Protein AF-C0QDM9-F1 (afdb_monomer)

Secondary structure (DSSP, 8-state):
------TTHHHHHHHHHHHHHHHHHHHHHHHH-S-HHHHHHHHHHHHHHHHHHHHHHHHHHHHHHHHHHHTTS-HHHHHHHHHHHHHHHHHHHHHHHHHHHHHHHTT--SHHHHHHHHHHHHHHHHHHHHHHHHHHHHHHHHHHHHHHHHHHT-HHHHHHHHHHTSHHHHHHHHHHHHHHHHHHHHHHHHHHTHHHHHTT-HHHHHHHHHHHHHHHHHHHHHHHHHHHHHHHHHHHHHH-GGGTTTSPP----GGGGTT-

Structure (mmCIF, N/CA/C/O backbone):
data_AF-C0QDM9-F1
#
_entry.id   AF-C0QDM9-F1
#
loop_
_atom_site.group_PDB
_atom_site.id
_atom_site.type_symbol
_atom_site.label_atom_id
_atom_site.label_alt_id
_atom_site.label_comp_id
_atom_site.label_asym_id
_atom_site.label_entity_id
_atom_site.label_seq_id
_atom_site.pdbx_PDB_ins_code
_atom_site.Cartn_x
_atom_site.Cartn_y
_atom_site.Cartn_z
_atom_site.occupancy
_atom_site.B_iso_or_equiv
_atom_site.auth_seq_id
_atom_site.auth_comp_id
_atom_site.auth_asym_id
_atom_site.auth_atom_id
_atom_site.pdbx_PDB_model_num
ATOM 1 N N . MET A 1 1 ? 13.956 15.620 -37.308 1.00 30.12 1 MET A N 1
ATOM 2 C CA . MET A 1 1 ? 14.955 15.612 -36.217 1.00 30.12 1 MET A CA 1
ATOM 3 C C . MET A 1 1 ? 15.137 17.037 -35.717 1.00 30.12 1 MET A C 1
ATOM 5 O O . MET A 1 1 ? 15.723 17.824 -36.451 1.00 30.12 1 MET A O 1
ATOM 9 N N . PRO A 1 2 ? 14.626 17.424 -34.540 1.00 31.77 2 PRO A N 1
ATOM 10 C CA . PRO A 1 2 ? 15.079 18.651 -33.913 1.00 31.77 2 PRO A CA 1
ATOM 11 C C . PRO A 1 2 ? 16.369 18.346 -33.145 1.00 31.77 2 PRO A C 1
ATOM 13 O O . PRO A 1 2 ? 16.384 17.543 -32.214 1.00 31.77 2 PRO A O 1
ATOM 16 N N . VAL A 1 3 ? 17.463 18.978 -33.564 1.00 38.75 3 VAL A N 1
ATOM 17 C CA . VAL A 1 3 ? 18.678 19.098 -32.759 1.00 38.75 3 VAL A CA 1
ATOM 18 C C . VAL A 1 3 ? 18.320 20.014 -31.594 1.00 38.75 3 VAL A C 1
ATOM 20 O O . VAL A 1 3 ? 18.275 21.234 -31.744 1.00 38.75 3 VAL A O 1
ATOM 23 N N . ILE A 1 4 ? 18.013 19.437 -30.433 1.00 37.34 4 ILE A N 1
ATOM 24 C CA . ILE A 1 4 ? 17.967 20.207 -29.192 1.00 37.34 4 ILE A CA 1
ATOM 25 C C . ILE A 1 4 ? 19.426 20.499 -28.840 1.00 37.34 4 ILE A C 1
ATOM 27 O O . ILE A 1 4 ? 20.098 19.701 -28.191 1.00 37.34 4 ILE A O 1
ATOM 31 N N . GLN A 1 5 ? 19.937 21.634 -29.322 1.00 41.56 5 GLN A N 1
ATOM 32 C CA . GLN A 1 5 ? 21.149 22.244 -28.787 1.00 41.56 5 GLN A CA 1
ATOM 33 C C . GLN A 1 5 ? 20.893 22.550 -27.310 1.00 41.56 5 GLN A C 1
ATOM 35 O O . GLN A 1 5 ? 20.269 23.549 -26.946 1.00 41.56 5 GLN A O 1
ATOM 40 N N . ASN A 1 6 ? 21.348 21.642 -26.455 1.00 45.81 6 ASN A N 1
ATOM 41 C CA . ASN A 1 6 ? 21.223 21.742 -25.016 1.00 45.81 6 ASN A CA 1
ATOM 42 C C . ASN A 1 6 ? 22.206 22.823 -24.532 1.00 45.81 6 ASN A C 1
ATOM 44 O O . ASN A 1 6 ? 23.373 22.551 -24.260 1.00 45.81 6 ASN A O 1
ATOM 48 N N . LYS A 1 7 ? 21.749 24.081 -24.437 1.00 47.00 7 LYS A N 1
ATOM 49 C CA . LYS A 1 7 ? 22.552 25.229 -23.955 1.00 47.00 7 LYS A CA 1
ATOM 50 C C . LYS A 1 7 ? 23.190 25.003 -22.568 1.00 47.00 7 LYS A C 1
ATOM 52 O O . LYS A 1 7 ? 24.124 25.716 -22.216 1.00 47.00 7 LYS A O 1
ATOM 57 N N . GLY A 1 8 ? 22.735 24.003 -21.807 1.00 48.53 8 GLY A N 1
ATOM 58 C CA . GLY A 1 8 ? 23.334 23.584 -20.534 1.00 48.53 8 GLY A CA 1
ATOM 59 C C . GLY A 1 8 ? 24.654 22.802 -20.643 1.00 48.53 8 GLY A C 1
ATOM 60 O O . GLY A 1 8 ? 25.389 22.756 -19.665 1.00 48.53 8 GLY A O 1
ATOM 61 N N . GLN A 1 9 ? 24.999 22.231 -21.806 1.00 54.28 9 GLN A N 1
ATOM 62 C CA . GLN A 1 9 ? 26.229 21.433 -21.977 1.00 54.28 9 GLN A CA 1
ATOM 63 C C . GLN A 1 9 ? 27.496 22.295 -22.107 1.00 54.28 9 GLN A C 1
ATOM 65 O O . GLN A 1 9 ? 28.579 21.871 -21.716 1.00 54.28 9 GLN A O 1
ATOM 70 N N . LEU A 1 10 ? 27.375 23.530 -22.602 1.00 52.31 10 LEU A N 1
ATOM 71 C CA . LEU A 1 10 ? 28.530 24.394 -22.875 1.00 52.31 10 LEU A CA 1
ATOM 72 C C . LEU A 1 10 ? 29.269 24.819 -21.596 1.00 52.31 10 LEU A C 1
ATOM 74 O O . LEU A 1 10 ? 30.495 24.838 -21.576 1.00 52.31 10 LEU A O 1
ATOM 78 N N . TRP A 1 11 ? 28.540 25.103 -20.513 1.00 54.09 11 TRP A N 1
ATOM 79 C CA . TRP A 1 11 ? 29.139 25.482 -19.229 1.00 54.09 11 TRP A CA 1
ATOM 80 C C . TRP A 1 11 ? 29.863 24.317 -18.552 1.00 54.09 11 TRP A C 1
ATOM 82 O O . TRP A 1 11 ? 30.944 24.512 -18.002 1.00 54.09 11 TRP A O 1
ATOM 92 N N . ALA A 1 12 ? 29.308 23.108 -18.630 1.00 54.88 12 ALA A N 1
ATOM 93 C CA . ALA A 1 12 ? 29.913 21.920 -18.038 1.00 54.88 12 ALA A CA 1
ATOM 94 C C . ALA A 1 12 ? 31.205 21.520 -18.778 1.00 54.88 12 ALA A C 1
ATOM 96 O O . ALA A 1 12 ? 32.243 21.316 -18.151 1.00 54.88 12 ALA A O 1
ATOM 97 N N . VAL A 1 13 ? 31.193 21.586 -20.115 1.00 56.47 13 VAL A N 1
ATOM 98 C CA . VAL A 1 13 ? 32.379 21.388 -20.967 1.00 56.47 13 VAL A CA 1
ATOM 99 C C . VAL A 1 13 ? 33.475 22.416 -20.673 1.00 56.47 13 VAL A C 1
ATOM 101 O O . VAL A 1 13 ? 34.643 22.046 -20.573 1.00 56.47 13 VAL A O 1
ATOM 104 N N . ILE A 1 14 ? 33.122 23.691 -20.474 1.00 59.28 14 ILE A N 1
ATOM 105 C CA . ILE A 1 14 ? 34.077 24.732 -20.062 1.00 59.28 14 ILE A CA 1
ATOM 106 C C . ILE A 1 14 ? 34.693 24.373 -18.700 1.00 59.28 14 ILE A C 1
ATOM 108 O O . ILE A 1 14 ? 35.912 24.385 -18.558 1.00 59.28 14 ILE A O 1
ATOM 112 N N . VAL A 1 15 ? 33.900 23.981 -17.702 1.00 60.22 15 VAL A N 1
ATOM 113 C CA . VAL A 1 15 ? 34.428 23.646 -16.368 1.00 60.22 15 VAL A CA 1
ATOM 114 C C . VAL A 1 15 ? 35.331 22.405 -16.393 1.00 60.22 15 VAL A C 1
ATOM 116 O O . VAL A 1 15 ? 36.391 22.420 -15.769 1.00 60.22 15 VAL A O 1
ATOM 119 N N . VAL A 1 16 ? 34.981 21.370 -17.160 1.00 57.97 16 VAL A N 1
ATOM 120 C CA . VAL A 1 16 ? 35.799 20.154 -17.324 1.00 57.97 16 VAL A CA 1
ATOM 121 C C . VAL A 1 16 ? 37.096 20.439 -18.093 1.00 57.97 16 VAL A C 1
ATOM 123 O O . VAL A 1 16 ? 38.147 19.929 -17.713 1.00 57.97 16 VAL A O 1
ATOM 126 N N . LEU A 1 17 ? 37.067 21.298 -19.119 1.00 56.66 17 LEU A N 1
ATOM 127 C CA . LEU A 1 17 ? 38.262 21.700 -19.878 1.00 56.66 17 LEU A CA 1
ATOM 128 C C . LEU A 1 17 ? 39.199 22.629 -19.093 1.00 56.66 17 LEU A C 1
ATOM 130 O O . LEU A 1 17 ? 40.409 22.587 -19.306 1.00 56.66 17 LEU A O 1
ATOM 134 N N . PHE A 1 18 ? 38.673 23.452 -18.180 1.00 56.19 18 PHE A N 1
ATOM 135 C CA . PHE A 1 18 ? 39.474 24.345 -17.332 1.00 56.19 18 PHE A CA 1
ATOM 136 C C . PHE A 1 18 ? 39.887 23.716 -15.986 1.00 56.19 18 PHE A C 1
ATOM 138 O O . PHE A 1 18 ? 40.758 24.262 -15.301 1.00 56.19 18 PHE A O 1
ATOM 145 N N . ALA A 1 19 ? 39.342 22.560 -15.596 1.00 59.69 19 ALA A N 1
ATOM 146 C CA . ALA A 1 19 ? 39.748 21.824 -14.392 1.00 59.69 19 ALA A CA 1
ATOM 147 C C . ALA A 1 19 ? 41.248 21.430 -14.359 1.00 59.69 19 ALA A C 1
ATOM 149 O O . ALA A 1 19 ? 41.874 21.619 -13.314 1.00 59.69 19 ALA A O 1
ATOM 150 N N . PRO A 1 20 ? 41.890 20.992 -15.466 1.00 55.78 20 PRO A N 1
ATOM 151 C CA . PRO A 1 20 ? 43.329 20.710 -15.506 1.00 55.78 20 PRO A CA 1
ATOM 152 C C . PRO A 1 20 ? 44.207 21.961 -15.367 1.00 55.78 20 PRO A C 1
ATOM 154 O O . PRO A 1 20 ? 45.387 21.841 -15.063 1.00 55.78 20 PRO A O 1
ATOM 157 N N . VAL A 1 21 ? 43.647 23.157 -15.587 1.00 56.97 21 VAL A N 1
ATOM 158 C CA . VAL A 1 21 ? 44.354 24.447 -15.481 1.00 56.97 21 VAL A CA 1
ATOM 159 C C . VAL A 1 21 ? 44.149 25.075 -14.099 1.00 56.97 21 VAL A C 1
ATOM 161 O O . VAL A 1 21 ? 45.064 25.676 -13.538 1.00 56.97 21 VAL A O 1
ATOM 164 N N . THR A 1 22 ? 42.968 24.896 -13.504 1.00 62.75 22 THR A N 1
ATOM 165 C CA . THR A 1 22 ? 42.636 25.439 -12.179 1.00 62.75 22 THR A CA 1
ATOM 166 C C . THR A 1 22 ? 43.098 24.535 -11.033 1.00 62.75 22 THR A C 1
ATOM 168 O O . THR A 1 22 ? 43.538 25.055 -10.009 1.00 62.75 22 THR A O 1
ATOM 171 N N . ALA A 1 23 ? 43.100 23.206 -11.194 1.00 64.19 23 ALA A N 1
ATOM 172 C CA . ALA A 1 23 ? 43.574 22.281 -10.160 1.00 64.19 23 ALA A CA 1
ATOM 173 C C . ALA A 1 23 ? 45.052 22.515 -9.771 1.00 64.19 23 ALA A C 1
ATOM 175 O O . ALA A 1 23 ? 45.315 22.687 -8.577 1.00 64.19 23 ALA A O 1
ATOM 176 N N . PRO A 1 24 ? 46.018 22.643 -10.710 1.00 65.19 24 PRO A N 1
ATOM 177 C CA . PRO A 1 24 ? 47.400 22.977 -10.364 1.00 65.19 24 PRO A CA 1
ATOM 178 C C . PRO A 1 24 ? 47.510 24.317 -9.634 1.00 65.19 24 PRO A C 1
ATOM 180 O O . PRO A 1 24 ? 48.279 24.432 -8.688 1.00 65.19 24 PRO A O 1
ATOM 183 N N . TYR A 1 25 ? 46.708 25.317 -10.012 1.00 69.06 25 TYR A N 1
ATOM 184 C CA . TYR A 1 25 ? 46.689 26.623 -9.351 1.00 69.06 25 TYR A CA 1
ATOM 185 C C . TYR A 1 25 ? 46.243 26.534 -7.883 1.00 69.06 25 TYR A C 1
ATOM 187 O O . TYR A 1 25 ? 46.897 27.118 -7.017 1.00 69.06 25 TYR A O 1
ATOM 195 N N . PHE A 1 26 ? 45.188 25.770 -7.572 1.00 65.56 26 PHE A N 1
ATOM 196 C CA . PHE A 1 26 ? 44.746 25.560 -6.187 1.00 65.56 26 PHE A CA 1
ATOM 197 C C . PHE A 1 26 ? 45.800 24.822 -5.353 1.00 65.56 26 PHE A C 1
ATOM 199 O O . PHE A 1 26 ? 46.063 25.234 -4.225 1.00 65.56 26 PHE A O 1
ATOM 206 N N . PHE A 1 27 ? 46.458 23.796 -5.905 1.00 66.19 27 PHE A N 1
ATOM 207 C CA . PHE A 1 27 ? 47.509 23.055 -5.197 1.00 66.19 27 PHE A CA 1
ATOM 208 C C . PHE A 1 27 ? 48.804 23.863 -5.021 1.00 66.19 27 PHE A C 1
ATOM 210 O O . PHE A 1 27 ? 49.384 23.855 -3.936 1.00 66.19 27 PHE A O 1
ATOM 217 N N . ILE A 1 28 ? 49.239 24.611 -6.039 1.00 69.50 28 ILE A N 1
ATOM 218 C CA . ILE A 1 28 ? 50.426 25.479 -5.966 1.00 69.50 28 ILE A CA 1
ATOM 219 C C . ILE A 1 28 ? 50.193 26.615 -4.964 1.00 69.50 28 ILE A C 1
ATOM 221 O O . ILE A 1 28 ? 51.037 26.856 -4.101 1.00 69.50 28 ILE A O 1
ATOM 225 N N . ARG A 1 29 ? 49.027 27.271 -5.015 1.00 69.56 29 ARG A N 1
ATOM 226 C CA . ARG A 1 29 ? 48.683 28.372 -4.105 1.00 69.56 29 ARG A CA 1
ATOM 227 C C . ARG A 1 29 ? 48.446 27.892 -2.673 1.00 69.56 29 ARG A C 1
ATOM 229 O O . ARG A 1 29 ? 48.901 28.536 -1.733 1.00 69.56 29 ARG A O 1
ATOM 236 N N . ALA A 1 30 ? 47.823 26.728 -2.486 1.00 64.94 30 ALA A N 1
ATOM 237 C CA . ALA A 1 30 ? 47.726 26.101 -1.169 1.00 64.94 30 ALA A CA 1
ATOM 238 C C . ALA A 1 30 ? 49.111 25.725 -0.615 1.00 64.94 30 ALA A C 1
ATOM 240 O O . ALA A 1 30 ? 49.350 25.868 0.581 1.00 64.94 30 ALA A O 1
ATOM 241 N N . ASN A 1 31 ? 50.057 25.296 -1.453 1.00 65.62 31 ASN A N 1
ATOM 242 C CA . ASN A 1 31 ? 51.410 24.976 -1.001 1.00 65.62 31 ASN A CA 1
ATOM 243 C C . ASN A 1 31 ? 52.259 26.218 -0.685 1.00 65.62 31 ASN A C 1
ATOM 245 O O . ASN A 1 31 ? 53.068 26.142 0.240 1.00 65.62 31 ASN A O 1
ATOM 249 N N . SER A 1 32 ? 52.035 27.356 -1.357 1.00 66.38 32 SER A N 1
ATOM 250 C CA . SER A 1 32 ? 52.758 28.613 -1.097 1.00 66.38 32 SER A CA 1
ATOM 251 C C . SER A 1 32 ? 52.259 29.400 0.120 1.00 66.38 32 SER A C 1
ATOM 253 O O . SER A 1 32 ? 52.943 30.301 0.597 1.00 66.38 32 SER A O 1
ATOM 255 N N . GLU A 1 33 ? 51.056 29.117 0.619 1.00 71.12 33 GLU A N 1
ATOM 256 C CA . GLU A 1 33 ? 50.477 29.834 1.758 1.00 71.12 33 GLU A CA 1
ATOM 257 C C . GLU A 1 33 ? 51.126 29.371 3.084 1.00 71.12 33 GLU A C 1
ATOM 259 O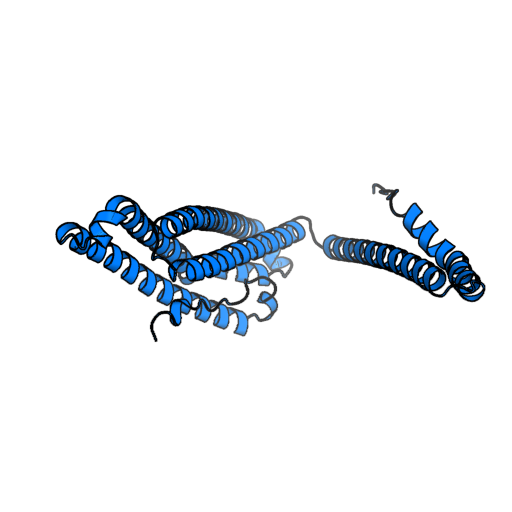 O . GLU A 1 33 ? 51.296 28.179 3.312 1.00 71.12 33 GLU A O 1
ATOM 264 N N . SER A 1 34 ? 51.478 30.262 4.014 1.00 64.50 34 SER A N 1
ATOM 265 C CA . SER A 1 34 ? 52.071 29.857 5.310 1.00 64.50 34 SER A CA 1
ATOM 266 C C . SER A 1 34 ? 51.026 29.465 6.366 1.00 64.50 34 SER A C 1
ATOM 268 O O . SER A 1 34 ? 51.316 28.733 7.309 1.00 64.50 34 SER A O 1
ATOM 270 N N . SER A 1 35 ? 49.783 29.929 6.203 1.00 73.81 35 SER A N 1
ATOM 271 C CA . SER A 1 35 ? 48.693 29.712 7.157 1.00 73.81 35 SER A CA 1
ATOM 272 C C . SER A 1 35 ? 47.900 28.443 6.843 1.00 73.81 35 SER A C 1
ATOM 274 O O . SER A 1 35 ? 47.183 28.382 5.841 1.00 73.81 35 SER A O 1
ATOM 276 N N . LEU A 1 36 ? 47.948 27.461 7.750 1.00 72.44 36 LEU A N 1
ATOM 277 C CA . LEU A 1 36 ? 47.218 26.188 7.647 1.00 72.44 36 LEU A CA 1
ATOM 278 C C . LEU A 1 36 ? 45.710 26.383 7.385 1.00 72.44 36 LEU A C 1
ATOM 280 O O . LEU A 1 36 ? 45.126 25.673 6.572 1.00 72.44 36 LEU A O 1
ATOM 284 N N . LYS A 1 37 ? 45.086 27.392 8.013 1.00 73.44 37 LYS A N 1
ATOM 285 C CA . LYS A 1 37 ? 43.651 27.689 7.850 1.00 73.44 37 LYS A CA 1
ATOM 286 C C . LYS A 1 37 ? 43.294 28.045 6.406 1.00 73.44 37 LYS A C 1
ATOM 288 O O . LYS A 1 37 ? 42.299 27.559 5.883 1.00 73.44 37 LYS A O 1
ATOM 293 N N . LYS A 1 38 ? 44.118 28.859 5.744 1.00 76.00 38 LYS A N 1
ATOM 294 C CA . LYS A 1 38 ? 43.891 29.264 4.351 1.00 76.00 38 LYS A CA 1
ATOM 295 C C . LYS A 1 38 ? 44.123 28.114 3.367 1.00 76.00 38 LYS A C 1
ATOM 297 O O . LYS A 1 38 ? 43.376 28.005 2.399 1.00 76.00 38 LYS A O 1
ATOM 302 N N . LYS A 1 39 ? 45.089 27.228 3.649 1.00 75.88 39 LYS A N 1
ATOM 303 C CA . LYS A 1 39 ? 45.287 25.987 2.876 1.00 75.88 39 LYS A CA 1
ATOM 304 C C . LYS A 1 39 ? 44.045 25.111 2.911 1.00 75.88 39 LYS A C 1
ATOM 306 O O . LYS A 1 39 ? 43.570 24.687 1.864 1.00 75.88 39 LYS A O 1
ATOM 311 N N . ILE A 1 40 ? 43.511 24.888 4.113 1.00 77.31 40 ILE A N 1
ATOM 312 C CA . ILE A 1 40 ? 42.300 24.090 4.314 1.00 77.31 40 ILE A CA 1
ATOM 313 C C . ILE A 1 40 ? 41.141 24.710 3.532 1.00 77.31 40 ILE A C 1
ATOM 315 O O . ILE A 1 40 ? 40.518 24.010 2.749 1.00 77.31 40 ILE A O 1
ATOM 319 N N . VAL A 1 41 ? 40.917 26.025 3.646 1.00 78.56 41 VAL A N 1
ATOM 320 C CA . VAL A 1 41 ? 39.847 26.716 2.904 1.00 78.56 41 VAL A CA 1
ATOM 321 C C . VAL A 1 41 ? 39.985 26.534 1.388 1.00 78.56 41 VAL A C 1
ATOM 323 O O . VAL A 1 41 ? 39.009 26.178 0.734 1.00 78.56 41 VAL A O 1
ATOM 326 N N . LEU A 1 42 ? 41.181 26.725 0.821 1.00 77.44 42 LEU A N 1
ATOM 327 C CA . LEU A 1 42 ? 41.413 26.566 -0.622 1.00 77.44 42 LEU A CA 1
ATOM 328 C C . LEU A 1 42 ? 41.154 25.132 -1.103 1.00 77.44 42 LEU A C 1
ATOM 330 O O . LEU A 1 42 ? 40.516 24.936 -2.136 1.00 77.44 42 LEU A O 1
ATOM 334 N N . VAL A 1 43 ? 41.606 24.137 -0.339 1.00 77.88 43 VAL A N 1
ATOM 335 C CA . VAL A 1 43 ? 41.399 22.717 -0.652 1.00 77.88 43 VAL A CA 1
ATOM 336 C C . VAL A 1 43 ? 39.923 22.332 -0.517 1.00 77.88 43 VAL A C 1
ATOM 338 O O . VAL A 1 43 ? 39.391 21.639 -1.381 1.00 77.88 43 VAL A O 1
ATOM 341 N N . THR A 1 44 ? 39.224 22.816 0.513 1.00 77.81 44 THR A N 1
ATOM 342 C CA . THR A 1 44 ? 37.787 22.569 0.700 1.00 77.81 44 THR A CA 1
ATOM 343 C C . THR A 1 44 ? 36.957 23.168 -0.432 1.00 77.81 44 THR A C 1
ATOM 345 O O . THR A 1 44 ? 36.068 22.494 -0.943 1.00 77.81 44 THR A O 1
ATOM 348 N N . VAL A 1 45 ? 37.260 24.397 -0.867 1.00 80.69 45 VAL A N 1
ATOM 349 C CA . VAL A 1 45 ? 36.577 25.031 -2.008 1.00 80.69 45 VAL A CA 1
ATOM 350 C C . VAL A 1 45 ? 36.795 24.225 -3.287 1.00 80.69 45 VAL A C 1
ATOM 352 O O . VAL A 1 45 ? 35.838 23.971 -4.015 1.00 80.69 45 VAL A O 1
ATOM 355 N N . PHE A 1 46 ? 38.024 23.760 -3.533 1.00 80.69 46 PHE A N 1
ATOM 356 C CA . PHE A 1 46 ? 38.323 22.913 -4.684 1.00 80.69 46 PHE A CA 1
ATOM 357 C C . PHE A 1 46 ? 37.503 21.616 -4.673 1.00 80.69 46 PHE A C 1
ATOM 359 O O . PHE A 1 46 ? 36.835 21.311 -5.660 1.00 80.69 46 PHE A O 1
ATOM 366 N N . TYR A 1 47 ? 37.496 20.882 -3.554 1.00 79.81 47 TYR A N 1
ATOM 367 C CA . TYR A 1 47 ? 36.715 19.649 -3.448 1.00 79.81 47 TYR A CA 1
ATOM 368 C C . TYR A 1 47 ? 35.216 19.902 -3.593 1.00 79.81 47 TYR A C 1
ATOM 370 O O . TYR A 1 47 ? 34.552 19.148 -4.294 1.00 79.81 47 TYR A O 1
ATOM 378 N N . LEU A 1 48 ? 34.681 20.971 -2.997 1.00 81.31 48 LEU A N 1
ATOM 379 C CA . LEU A 1 48 ? 33.270 21.335 -3.138 1.00 81.31 48 LEU A CA 1
ATOM 380 C C . LEU A 1 48 ? 32.897 21.543 -4.615 1.00 81.31 48 LEU A C 1
ATOM 382 O O . LEU A 1 48 ? 31.930 20.958 -5.098 1.00 81.31 48 LEU A O 1
ATOM 386 N N . CYS A 1 49 ? 33.689 22.330 -5.347 1.00 78.88 49 CYS A N 1
ATOM 387 C CA . CYS A 1 49 ? 33.481 22.557 -6.775 1.00 78.88 49 CYS A CA 1
ATOM 388 C C . CYS A 1 49 ? 33.611 21.261 -7.584 1.00 78.88 49 CYS A C 1
ATOM 390 O O . CYS A 1 49 ? 32.773 20.993 -8.442 1.00 78.88 49 CYS A O 1
ATOM 392 N N . PHE A 1 50 ? 34.618 20.439 -7.286 1.00 78.69 50 PHE A N 1
ATOM 393 C CA . PHE A 1 50 ? 34.820 19.148 -7.939 1.00 78.69 50 PHE A CA 1
ATOM 394 C C . PHE A 1 50 ? 33.618 18.216 -7.739 1.00 78.69 50 PHE A C 1
ATOM 396 O O . PHE A 1 50 ? 33.098 17.669 -8.708 1.00 78.69 50 PHE A O 1
ATOM 403 N N . PHE A 1 51 ? 33.111 18.096 -6.508 1.00 78.12 51 PHE A N 1
ATOM 404 C CA . PHE A 1 51 ? 31.933 17.283 -6.215 1.00 78.12 51 PHE A CA 1
ATOM 405 C C . PHE A 1 51 ? 30.685 17.788 -6.941 1.00 78.12 51 PHE A C 1
ATOM 407 O O . PHE A 1 51 ? 29.952 16.975 -7.500 1.00 78.12 51 PHE A O 1
ATOM 414 N N . ILE A 1 52 ? 30.450 19.103 -6.994 1.00 77.44 52 ILE A N 1
ATOM 415 C CA . ILE A 1 52 ? 29.304 19.679 -7.720 1.00 77.44 52 ILE A CA 1
ATOM 416 C C . ILE A 1 52 ? 29.376 19.340 -9.216 1.00 77.44 52 ILE A C 1
ATOM 418 O O . ILE A 1 52 ? 28.378 18.938 -9.810 1.00 77.44 52 ILE A O 1
ATOM 422 N N . VAL A 1 53 ? 30.556 19.451 -9.828 1.00 77.38 53 VAL A N 1
ATOM 423 C CA . VAL A 1 53 ? 30.739 19.153 -11.257 1.00 77.38 53 VAL A CA 1
ATOM 424 C C . VAL A 1 53 ? 30.579 17.661 -11.530 1.00 77.38 53 VAL A C 1
ATOM 426 O O . VAL A 1 53 ? 29.809 17.284 -12.408 1.00 77.38 53 VAL A O 1
ATOM 429 N N . CYS A 1 54 ? 31.242 16.800 -10.753 1.00 76.62 54 CYS A N 1
ATOM 430 C CA . CYS A 1 54 ? 31.140 15.352 -10.923 1.00 76.62 54 CYS A CA 1
ATOM 431 C C . CYS A 1 54 ? 29.711 14.842 -10.712 1.00 76.62 54 CYS A C 1
ATOM 433 O O . CYS A 1 54 ? 29.255 13.990 -11.471 1.00 76.62 54 CYS A O 1
ATOM 435 N N . THR A 1 55 ? 28.990 15.362 -9.716 1.00 73.50 55 THR A N 1
ATOM 436 C CA . THR A 1 55 ? 27.585 14.986 -9.486 1.00 73.50 55 THR A CA 1
ATOM 437 C C . THR A 1 55 ? 26.673 15.482 -10.606 1.00 73.50 55 THR A C 1
ATOM 439 O O . THR A 1 55 ? 25.809 14.727 -11.051 1.00 73.50 55 THR A O 1
ATOM 442 N N . GLY A 1 56 ? 26.893 16.696 -11.119 1.00 74.62 56 GLY A N 1
ATOM 443 C CA . GLY A 1 56 ? 26.162 17.234 -12.268 1.00 74.62 56 GLY A CA 1
ATOM 444 C C . GLY A 1 56 ? 26.378 16.427 -13.553 1.00 74.62 56 GLY A C 1
ATOM 445 O O . GLY A 1 56 ? 25.408 16.042 -14.203 1.00 74.62 56 GLY A O 1
ATOM 446 N N . GLU A 1 57 ? 27.628 16.112 -13.892 1.00 74.06 57 GLU A N 1
ATOM 447 C CA . GLU A 1 57 ? 27.982 15.284 -15.056 1.00 74.06 57 GLU A CA 1
ATOM 448 C C . GLU A 1 57 ? 27.435 13.862 -14.927 1.00 74.06 57 GLU A C 1
ATOM 450 O O . GLU A 1 57 ? 26.818 13.342 -15.854 1.00 74.06 57 GLU A O 1
ATOM 455 N N . PHE A 1 58 ? 27.575 13.244 -13.751 1.00 72.62 58 PHE A N 1
ATOM 456 C CA . PHE A 1 58 ? 27.007 11.923 -13.496 1.00 72.62 58 PHE A CA 1
ATOM 457 C C . PHE A 1 58 ? 25.479 11.921 -13.646 1.00 72.62 58 PHE A C 1
ATOM 459 O O . PHE A 1 58 ? 24.917 10.999 -14.239 1.00 72.62 58 PHE A O 1
ATOM 466 N N . TYR A 1 59 ? 24.799 12.964 -13.164 1.00 76.25 59 TYR A N 1
ATOM 467 C CA . TYR A 1 59 ? 23.356 13.129 -13.329 1.00 76.25 59 TYR A CA 1
ATOM 468 C C . TYR A 1 59 ? 22.955 13.270 -14.805 1.00 76.25 59 TYR A C 1
ATOM 470 O O . TYR A 1 59 ? 22.035 12.585 -15.261 1.00 76.25 59 TYR A O 1
ATOM 478 N N . LEU A 1 60 ? 23.655 14.114 -15.570 1.00 73.56 60 LEU A N 1
ATOM 479 C CA . LEU A 1 60 ? 23.402 14.300 -17.002 1.00 73.56 60 LEU A CA 1
ATOM 480 C C . LEU A 1 60 ? 23.652 13.013 -17.793 1.00 73.56 60 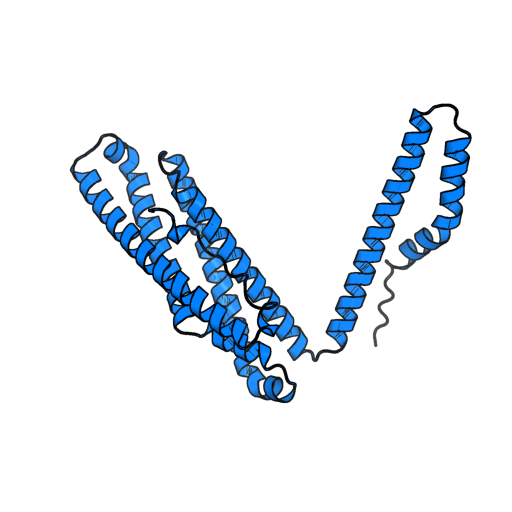LEU A C 1
ATOM 482 O O . LEU A 1 60 ? 22.788 12.600 -18.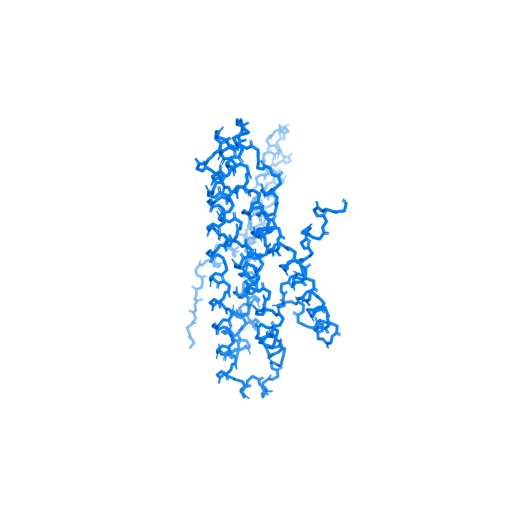566 1.00 73.56 60 LEU A O 1
ATOM 486 N N . PHE A 1 61 ? 24.776 12.342 -17.542 1.00 72.31 61 PHE A N 1
ATOM 487 C CA . PHE A 1 61 ? 25.119 11.062 -18.154 1.00 72.31 61 PHE A CA 1
ATOM 488 C C . PHE A 1 61 ? 24.083 9.978 -17.834 1.00 72.31 61 PHE A C 1
ATOM 490 O O . PHE A 1 61 ? 23.649 9.244 -18.721 1.00 72.31 61 PHE A O 1
ATOM 497 N N . SER A 1 62 ? 23.634 9.898 -16.578 1.00 68.88 62 SER A N 1
ATOM 498 C CA . SER A 1 62 ? 22.576 8.973 -16.161 1.00 68.88 62 SER A CA 1
ATOM 499 C C . SER A 1 62 ? 21.271 9.237 -16.920 1.00 68.88 62 SER A C 1
ATOM 501 O O . SER A 1 62 ? 20.661 8.310 -17.458 1.00 68.88 62 SER A O 1
ATOM 503 N N . LYS A 1 63 ? 20.880 10.511 -17.055 1.00 73.69 63 LYS A N 1
ATOM 504 C CA . LYS A 1 63 ? 19.680 10.918 -17.794 1.00 73.69 63 LYS A CA 1
ATOM 505 C C . LYS A 1 63 ? 19.777 10.603 -19.287 1.00 73.69 63 LYS A C 1
ATOM 507 O O . LYS A 1 63 ? 18.806 10.132 -19.871 1.00 73.69 63 LYS A O 1
ATOM 512 N N . GLU A 1 64 ? 20.929 10.839 -19.906 1.00 71.44 64 GLU A N 1
ATOM 513 C CA . GLU A 1 64 ? 21.160 10.531 -21.321 1.00 71.44 64 GLU A CA 1
ATOM 514 C C . GLU A 1 64 ? 21.166 9.021 -21.576 1.00 71.44 64 GLU A C 1
ATOM 516 O O . GLU A 1 64 ? 20.523 8.548 -22.512 1.00 71.44 64 GLU A O 1
ATOM 521 N N . LYS A 1 65 ? 21.790 8.237 -20.692 1.00 73.00 65 LYS A N 1
ATOM 522 C CA . LYS A 1 65 ? 21.748 6.771 -20.743 1.00 73.00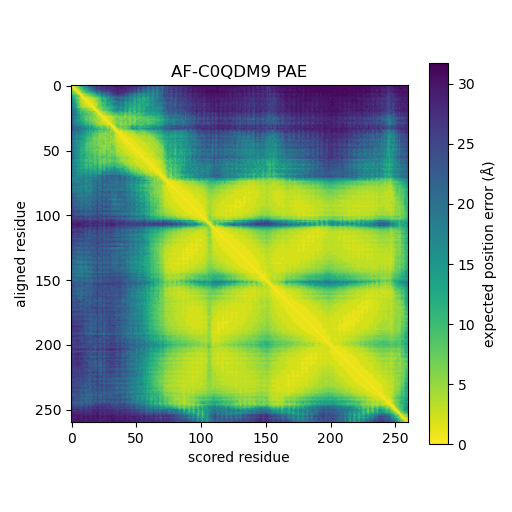 65 LYS A CA 1
ATOM 523 C C . LYS A 1 65 ? 20.320 6.238 -20.602 1.00 73.00 65 LYS A C 1
ATOM 525 O O . LYS A 1 65 ? 19.935 5.350 -21.360 1.00 73.00 65 LYS A O 1
ATOM 530 N N . ALA A 1 66 ? 19.530 6.790 -19.679 1.00 69.62 66 ALA A N 1
ATOM 531 C CA . ALA A 1 66 ? 18.119 6.442 -19.519 1.00 69.62 66 ALA A CA 1
ATOM 532 C C . ALA A 1 66 ? 17.294 6.828 -20.758 1.00 69.62 66 ALA A C 1
ATOM 534 O O . ALA A 1 66 ? 16.501 6.026 -21.245 1.00 69.62 66 ALA A O 1
ATOM 535 N N . TYR A 1 67 ? 17.532 8.013 -21.326 1.00 69.12 67 TYR A N 1
ATOM 536 C CA . TYR A 1 67 ? 16.889 8.451 -22.565 1.00 69.12 67 TYR A CA 1
ATOM 537 C C . TYR A 1 67 ? 17.219 7.527 -23.742 1.00 69.12 67 TYR A C 1
ATOM 539 O O . TYR A 1 67 ? 16.321 7.131 -24.475 1.00 69.12 67 TYR A O 1
ATOM 547 N N . LEU A 1 68 ? 18.484 7.132 -23.906 1.00 67.56 68 LEU A N 1
ATOM 548 C CA . LEU A 1 68 ? 18.915 6.210 -24.959 1.00 67.56 68 LEU A CA 1
ATOM 549 C C . LEU A 1 68 ? 18.380 4.787 -24.756 1.00 67.56 68 LEU A C 1
ATOM 551 O O . LEU A 1 68 ? 18.104 4.105 -25.742 1.00 67.56 68 LEU A O 1
ATOM 555 N N . ALA A 1 69 ? 18.214 4.341 -23.508 1.00 65.56 69 ALA A N 1
ATOM 556 C CA . ALA A 1 69 ? 17.542 3.083 -23.196 1.00 65.56 69 ALA A CA 1
ATOM 557 C C . ALA A 1 69 ? 16.054 3.146 -23.584 1.00 65.56 69 ALA A C 1
ATOM 559 O O . ALA A 1 69 ? 15.573 2.264 -24.287 1.00 65.56 69 ALA A O 1
ATOM 560 N N . MET A 1 70 ? 15.365 4.236 -23.230 1.00 65.06 70 MET A N 1
ATOM 561 C CA . MET A 1 70 ? 13.959 4.477 -23.574 1.00 65.06 70 MET A CA 1
ATOM 562 C C . MET A 1 70 ? 13.726 4.728 -25.071 1.00 65.06 70 MET A C 1
ATOM 564 O O . MET A 1 70 ? 12.677 4.382 -25.596 1.00 65.06 70 MET A O 1
ATOM 568 N N . ALA A 1 71 ? 14.686 5.309 -25.793 1.00 67.19 71 ALA A N 1
ATOM 569 C CA . ALA A 1 71 ? 14.562 5.609 -27.223 1.00 67.19 71 ALA A CA 1
ATOM 570 C C . ALA A 1 71 ? 14.523 4.357 -28.116 1.00 67.19 71 ALA A C 1
ATOM 572 O O . ALA A 1 71 ? 14.149 4.454 -29.282 1.00 67.19 71 ALA A O 1
ATOM 573 N N . ARG A 1 72 ? 14.920 3.196 -27.581 1.00 70.50 72 ARG A N 1
ATOM 574 C CA . ARG A 1 72 ? 14.834 1.897 -28.265 1.00 70.50 72 ARG A CA 1
ATOM 575 C C . ARG A 1 72 ? 13.439 1.281 -28.196 1.00 70.50 72 ARG A C 1
ATOM 577 O O . ARG A 1 72 ? 13.192 0.321 -28.915 1.00 70.50 72 ARG A O 1
ATOM 584 N N . HIS A 1 73 ? 12.574 1.834 -27.350 1.00 72.62 73 HIS A N 1
ATOM 585 C CA . HIS A 1 73 ? 11.230 1.346 -27.105 1.00 72.62 73 HIS A CA 1
ATOM 586 C C . HIS A 1 73 ? 10.194 2.084 -27.958 1.00 72.62 73 HIS A C 1
ATOM 588 O O . HIS A 1 73 ? 10.323 3.289 -28.226 1.00 72.62 73 HIS A O 1
ATOM 594 N N . THR A 1 74 ? 9.139 1.380 -28.367 1.00 80.88 74 THR A N 1
ATOM 595 C CA . THR A 1 74 ? 7.979 2.001 -29.026 1.00 80.88 74 THR A CA 1
ATOM 596 C C . THR A 1 74 ? 7.307 3.022 -28.084 1.00 80.88 74 THR A C 1
ATOM 598 O O . THR A 1 74 ? 7.550 3.031 -26.869 1.00 80.88 74 THR A O 1
ATOM 601 N N . PRO A 1 75 ? 6.527 3.994 -28.597 1.00 82.06 75 PRO A N 1
ATOM 602 C CA . PRO A 1 75 ? 5.731 4.884 -27.746 1.00 82.06 75 PRO A CA 1
ATOM 603 C C . PRO A 1 75 ? 4.876 4.133 -26.712 1.00 82.06 75 PRO A C 1
ATOM 605 O O . PRO A 1 75 ? 4.819 4.546 -25.554 1.00 82.06 75 PRO A O 1
ATOM 608 N N . GLU A 1 76 ? 4.280 3.016 -27.118 1.00 80.12 76 GLU A N 1
ATOM 609 C CA . GLU A 1 76 ? 3.427 2.153 -26.307 1.00 80.12 76 GLU A CA 1
ATOM 610 C C . GLU A 1 76 ? 4.230 1.477 -25.189 1.00 80.12 76 GLU A C 1
ATOM 612 O O . GLU A 1 76 ? 3.833 1.511 -24.024 1.00 80.12 76 GLU A O 1
ATOM 617 N N . GLU A 1 77 ? 5.408 0.945 -25.514 1.00 79.06 77 GLU A N 1
ATOM 618 C CA . GLU A 1 77 ? 6.326 0.346 -24.543 1.00 79.06 77 GLU A CA 1
ATOM 619 C C . GLU A 1 77 ? 6.794 1.348 -23.485 1.00 79.06 77 GLU A C 1
ATOM 621 O O . GLU A 1 77 ? 6.823 1.038 -22.294 1.00 79.06 77 GLU A O 1
ATOM 626 N N . ARG A 1 78 ? 7.123 2.578 -23.894 1.00 82.50 78 ARG A N 1
ATOM 627 C CA . ARG A 1 78 ? 7.519 3.635 -22.951 1.00 82.50 78 ARG A CA 1
ATOM 628 C C . ARG A 1 78 ? 6.391 3.989 -21.995 1.00 82.50 78 ARG A C 1
ATOM 630 O O . ARG A 1 78 ? 6.633 4.145 -20.801 1.00 82.50 78 ARG A O 1
ATOM 637 N N . GLN A 1 79 ? 5.172 4.106 -22.515 1.00 86.81 79 GLN A N 1
ATOM 638 C CA . GLN A 1 79 ? 4.002 4.401 -21.699 1.00 86.81 79 GLN A CA 1
ATOM 639 C C . GLN A 1 79 ? 3.709 3.266 -20.711 1.00 86.81 79 GLN A C 1
ATOM 641 O O . GLN A 1 79 ? 3.446 3.534 -19.542 1.00 86.81 79 GLN A O 1
ATOM 646 N N . MET A 1 80 ? 3.831 2.011 -21.142 1.00 86.56 80 MET A N 1
ATOM 647 C CA . MET A 1 80 ? 3.699 0.840 -20.274 1.00 86.56 80 MET A CA 1
ATOM 648 C C . MET A 1 80 ? 4.735 0.831 -19.146 1.00 86.56 80 MET A C 1
ATOM 650 O O . MET A 1 80 ? 4.365 0.637 -17.988 1.00 86.56 80 MET A O 1
ATOM 654 N N . ILE A 1 81 ? 6.017 1.056 -19.461 1.00 83.81 81 ILE A N 1
ATOM 655 C CA . ILE A 1 81 ? 7.084 1.102 -18.451 1.00 83.81 81 ILE A CA 1
ATOM 656 C C . ILE A 1 81 ? 6.786 2.208 -17.436 1.00 83.81 81 ILE A C 1
ATOM 658 O O . ILE A 1 81 ? 6.790 1.946 -16.237 1.00 83.81 81 ILE A O 1
ATOM 662 N N . GLN A 1 82 ? 6.443 3.409 -17.908 1.00 87.50 82 GLN A N 1
ATOM 663 C CA . GLN A 1 82 ? 6.086 4.523 -17.032 1.00 87.50 82 GLN A CA 1
ATOM 664 C C . GLN A 1 82 ? 4.900 4.177 -16.120 1.00 87.50 82 GLN A C 1
ATOM 666 O O . GLN A 1 82 ? 4.940 4.446 -14.923 1.00 87.50 82 GLN A O 1
ATOM 671 N N . MET A 1 83 ? 3.847 3.561 -16.657 1.00 90.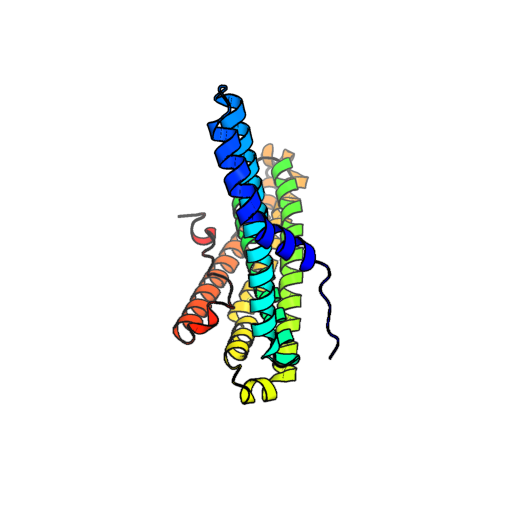00 83 MET A N 1
ATOM 672 C CA . MET A 1 83 ? 2.668 3.190 -15.870 1.00 90.00 83 MET A CA 1
ATOM 673 C C . MET A 1 83 ? 2.978 2.090 -14.849 1.00 90.00 83 MET A C 1
ATOM 675 O O . MET A 1 83 ? 2.454 2.126 -13.738 1.00 90.00 83 MET A O 1
ATOM 679 N N . SER A 1 84 ? 3.869 1.152 -15.180 1.00 88.25 84 SER A N 1
ATOM 680 C CA . SER A 1 84 ? 4.373 0.162 -14.224 1.00 88.25 84 SER A CA 1
ATOM 681 C C . SER A 1 84 ? 5.181 0.811 -13.097 1.00 88.25 84 SER A C 1
ATOM 683 O O . SER A 1 84 ? 5.047 0.402 -11.946 1.00 88.25 84 SER A O 1
ATOM 685 N N . GLU A 1 85 ? 6.010 1.811 -13.403 1.00 87.56 85 GLU A N 1
ATOM 686 C CA . GLU A 1 85 ? 6.774 2.567 -12.403 1.00 87.56 85 GLU A CA 1
ATOM 687 C C . GLU A 1 85 ? 5.850 3.391 -11.492 1.00 87.56 85 GLU A C 1
ATOM 689 O O . GLU A 1 85 ? 6.018 3.376 -10.272 1.00 87.56 85 GLU A O 1
ATOM 694 N N . GLU A 1 86 ? 4.843 4.064 -12.062 1.00 90.88 86 GLU A N 1
ATOM 695 C CA . GLU A 1 86 ? 3.818 4.814 -11.323 1.00 90.88 86 GLU A CA 1
ATOM 696 C C . GLU A 1 86 ? 3.038 3.899 -10.365 1.00 90.88 86 GLU A C 1
ATOM 698 O O . GLU A 1 86 ? 2.892 4.221 -9.182 1.00 90.88 86 GLU A O 1
ATOM 703 N N . LEU A 1 87 ? 2.609 2.730 -10.850 1.00 91.31 87 LEU A N 1
ATOM 704 C CA . LEU A 1 87 ? 1.903 1.722 -10.062 1.00 91.31 87 LEU A CA 1
ATOM 705 C C . LEU A 1 87 ? 2.769 1.153 -8.932 1.00 91.31 87 LEU A C 1
ATOM 707 O O . LEU A 1 87 ? 2.316 1.032 -7.790 1.00 91.31 87 LEU A O 1
ATOM 711 N N . MET A 1 88 ? 4.030 0.828 -9.216 1.00 88.56 88 MET A N 1
ATOM 712 C CA . MET A 1 88 ? 4.965 0.362 -8.194 1.00 88.56 88 MET A CA 1
ATOM 713 C C . MET A 1 88 ? 5.173 1.435 -7.119 1.00 88.56 88 MET A C 1
ATOM 715 O O . MET A 1 88 ? 5.079 1.140 -5.926 1.00 88.56 88 MET A O 1
ATOM 719 N N . ALA A 1 89 ? 5.388 2.688 -7.526 1.00 90.00 89 ALA A N 1
ATOM 720 C CA . ALA A 1 89 ? 5.594 3.802 -6.610 1.00 90.00 89 ALA A CA 1
ATOM 721 C C . ALA A 1 89 ? 4.367 4.066 -5.725 1.00 90.00 89 ALA A C 1
ATOM 723 O O . ALA A 1 89 ? 4.516 4.283 -4.521 1.00 90.00 89 ALA A O 1
ATOM 724 N N . SER A 1 90 ? 3.151 4.026 -6.280 1.00 93.00 90 SER A N 1
ATOM 725 C CA . SER A 1 90 ? 1.937 4.208 -5.478 1.00 93.00 90 SER A CA 1
ATOM 726 C C . SER A 1 90 ? 1.669 3.032 -4.548 1.00 93.00 90 SER A C 1
ATOM 728 O O . SER A 1 90 ? 1.214 3.253 -3.425 1.00 93.00 90 SER A O 1
ATOM 730 N N . THR A 1 91 ? 2.016 1.809 -4.963 1.00 90.44 91 THR A N 1
ATOM 731 C CA . THR A 1 91 ? 1.901 0.625 -4.107 1.00 90.44 91 THR A CA 1
ATOM 732 C C . THR A 1 91 ? 2.856 0.719 -2.925 1.00 90.44 91 THR A C 1
ATOM 734 O O . THR A 1 91 ? 2.397 0.609 -1.796 1.00 90.44 91 THR A O 1
ATOM 737 N N . ILE A 1 92 ? 4.139 1.034 -3.154 1.00 88.62 92 ILE A N 1
ATOM 738 C CA . ILE A 1 92 ? 5.135 1.256 -2.087 1.00 88.62 92 ILE A CA 1
ATOM 739 C C . ILE A 1 92 ? 4.674 2.367 -1.137 1.00 88.62 92 ILE A C 1
ATOM 741 O O . ILE A 1 92 ? 4.701 2.196 0.078 1.00 88.62 92 ILE A O 1
ATOM 745 N N . ALA A 1 93 ? 4.191 3.489 -1.675 1.00 91.19 93 ALA A N 1
ATOM 746 C CA . ALA A 1 93 ? 3.751 4.618 -0.863 1.00 91.19 93 ALA A CA 1
ATOM 747 C C . ALA A 1 93 ? 2.510 4.311 -0.004 1.00 91.19 93 ALA A C 1
ATOM 749 O O . ALA A 1 93 ? 2.324 4.952 1.036 1.00 91.19 93 ALA A O 1
ATOM 750 N N . LEU A 1 94 ? 1.633 3.407 -0.455 1.00 92.06 94 LEU A N 1
ATOM 751 C CA . LEU A 1 94 ? 0.507 2.894 0.328 1.00 92.06 94 LEU A CA 1
ATOM 752 C C . LEU A 1 94 ? 1.012 1.971 1.441 1.00 92.06 94 LEU A C 1
ATOM 754 O O . LEU A 1 94 ? 0.673 2.156 2.605 1.00 92.06 94 LEU A O 1
ATOM 758 N N . ASP A 1 95 ? 1.865 1.029 1.073 1.00 87.75 95 ASP A N 1
ATOM 759 C CA . ASP A 1 95 ? 2.502 0.047 1.939 1.00 87.75 95 ASP A CA 1
ATOM 760 C C . ASP A 1 95 ? 3.288 0.700 3.105 1.00 87.75 95 ASP A C 1
ATOM 762 O O . ASP A 1 95 ? 3.169 0.294 4.263 1.00 87.75 95 ASP A O 1
ATOM 766 N N . GLU A 1 96 ? 4.040 1.770 2.832 1.00 88.50 96 GLU A N 1
ATOM 767 C CA . GLU A 1 96 ? 4.721 2.589 3.847 1.00 88.50 96 GLU A CA 1
ATOM 768 C C . GLU A 1 96 ? 3.740 3.296 4.786 1.00 88.50 96 GLU A C 1
ATOM 770 O O . GLU A 1 96 ? 3.944 3.312 5.999 1.00 88.50 96 GLU A O 1
ATOM 775 N N . ALA A 1 97 ? 2.644 3.836 4.251 1.00 90.81 97 ALA A N 1
ATOM 776 C CA . ALA A 1 97 ? 1.638 4.507 5.067 1.00 90.81 97 ALA A CA 1
ATOM 777 C C . ALA A 1 97 ? 0.878 3.523 5.968 1.00 90.81 97 ALA A C 1
ATOM 779 O O . ALA A 1 97 ? 0.508 3.872 7.084 1.00 90.81 97 ALA A O 1
ATOM 780 N N . ILE A 1 98 ? 0.677 2.279 5.527 1.00 88.81 98 ILE A N 1
ATOM 781 C CA . ILE A 1 98 ? 0.099 1.224 6.368 1.00 88.81 98 ILE A CA 1
ATOM 782 C C . ILE A 1 98 ? 1.032 0.921 7.549 1.00 88.81 98 ILE A C 1
ATOM 784 O O . ILE A 1 98 ? 0.569 0.899 8.688 1.00 88.81 98 ILE A O 1
ATOM 788 N N . LYS A 1 99 ? 2.343 0.775 7.309 1.00 85.38 99 LYS A N 1
ATOM 789 C CA . LYS A 1 99 ? 3.338 0.590 8.384 1.00 85.38 99 LYS A CA 1
ATOM 790 C C . LYS A 1 99 ? 3.353 1.749 9.380 1.00 85.38 99 LYS A C 1
ATOM 792 O O . LYS A 1 99 ? 3.468 1.538 10.586 1.00 85.38 99 LYS A O 1
ATOM 797 N N . GLU A 1 100 ? 3.256 2.978 8.889 1.00 87.25 100 GLU A N 1
ATOM 798 C CA . GLU A 1 100 ? 3.209 4.156 9.753 1.00 87.25 100 GLU A CA 1
ATOM 799 C C . GLU A 1 100 ? 1.927 4.164 10.599 1.00 87.25 100 GLU A C 1
ATOM 801 O O . GLU A 1 100 ? 2.002 4.321 11.820 1.00 87.25 100 GLU A O 1
ATOM 806 N N . LEU A 1 101 ? 0.771 3.861 9.997 1.00 87.06 101 LEU A N 1
ATOM 807 C CA . LEU A 1 101 ? -0.499 3.734 10.716 1.00 87.06 101 LEU A CA 1
ATOM 808 C C . LEU A 1 101 ? -0.426 2.655 11.812 1.00 87.06 101 LEU A C 1
ATOM 810 O O . LEU A 1 101 ? -0.918 2.872 12.921 1.00 87.06 101 LEU A O 1
ATOM 814 N N . GLU A 1 102 ? 0.216 1.516 11.536 1.00 80.19 102 GLU A N 1
ATOM 815 C CA . GLU A 1 102 ? 0.459 0.461 12.529 1.00 80.19 102 GLU A CA 1
ATOM 816 C C . GLU A 1 102 ? 1.229 0.994 13.739 1.00 80.19 102 GLU A C 1
ATOM 818 O O . GLU A 1 102 ? 0.856 0.721 14.883 1.00 80.19 102 GLU A O 1
ATOM 823 N N . SER A 1 103 ? 2.279 1.785 13.507 1.00 78.88 103 SER A N 1
ATOM 824 C CA . SER A 1 103 ? 3.086 2.363 14.583 1.00 78.88 103 SER A CA 1
ATOM 825 C C . SER A 1 103 ? 2.286 3.339 15.456 1.00 78.88 103 SER A C 1
ATOM 827 O O . SER A 1 103 ? 2.410 3.305 16.681 1.00 78.88 103 SER A O 1
ATOM 829 N N . MET A 1 104 ? 1.395 4.131 14.850 1.00 76.88 104 MET A N 1
ATOM 830 C CA . MET A 1 104 ? 0.525 5.077 15.558 1.00 76.88 104 MET A CA 1
ATOM 831 C C . MET A 1 104 ? -0.560 4.365 16.372 1.00 76.88 104 MET A C 1
ATOM 833 O O . MET A 1 104 ? -0.892 4.793 17.479 1.00 76.88 104 MET A O 1
ATOM 837 N N . SER A 1 105 ? -1.086 3.248 15.859 1.00 66.12 105 SER A N 1
ATOM 838 C CA . SER A 1 105 ? -2.175 2.503 16.501 1.00 66.12 105 SER A CA 1
ATOM 839 C C . SER A 1 105 ? -1.814 1.928 17.880 1.00 66.12 105 SER A C 1
ATOM 841 O O . SER A 1 105 ? -2.694 1.665 18.698 1.00 66.12 105 SER A O 1
ATOM 843 N N . LYS A 1 106 ? -0.516 1.783 18.177 1.00 63.06 106 LYS A N 1
ATOM 844 C CA . LYS A 1 106 ? 0.000 1.271 19.456 1.00 63.06 106 LYS A CA 1
ATOM 845 C C . LYS A 1 106 ? 0.034 2.322 20.579 1.00 63.06 106 LYS A C 1
ATOM 847 O O . LYS A 1 106 ? 0.251 1.956 21.730 1.00 63.06 106 LYS A O 1
ATOM 852 N N . VAL A 1 107 ? -0.167 3.612 20.278 1.00 52.06 107 VAL A N 1
ATOM 853 C CA . VAL A 1 107 ? 0.116 4.740 21.202 1.00 52.06 107 VAL A CA 1
ATOM 854 C C . VAL A 1 107 ? -1.159 5.480 21.657 1.00 52.06 107 VAL A C 1
ATOM 856 O O . VAL A 1 107 ? -1.113 6.586 22.194 1.00 52.06 107 VAL A O 1
ATOM 859 N N . ILE A 1 108 ? -2.337 4.877 21.489 1.00 61.59 108 ILE A N 1
ATOM 860 C CA . ILE A 1 108 ? -3.624 5.566 21.666 1.00 61.59 108 ILE A CA 1
ATOM 861 C C . ILE A 1 108 ? -4.067 5.596 23.138 1.00 61.59 108 ILE A C 1
ATOM 863 O O . ILE A 1 108 ? -4.979 4.890 23.550 1.00 61.59 108 ILE A O 1
ATOM 867 N N . SER A 1 109 ? -3.416 6.430 23.948 1.00 67.25 109 SER A N 1
ATOM 868 C CA . SER A 1 109 ? -3.811 6.703 25.344 1.00 67.25 109 SER A CA 1
ATOM 869 C C . SER A 1 109 ? -4.240 8.154 25.584 1.00 67.25 109 SER A C 1
ATOM 871 O O . SER A 1 109 ? -4.578 8.528 26.704 1.00 67.25 109 SER A O 1
ATOM 873 N N . LYS A 1 110 ? -4.223 8.997 24.543 1.00 82.56 110 LYS A N 1
ATOM 874 C CA . LYS A 1 110 ? -4.530 10.431 24.628 1.00 82.56 110 LYS A CA 1
ATOM 875 C C . LYS A 1 110 ? -5.479 10.859 23.518 1.00 82.56 110 LYS A C 1
ATOM 877 O O . LYS A 1 110 ? -5.305 10.463 22.368 1.00 82.56 110 LYS A O 1
ATOM 882 N N . ARG A 1 111 ? -6.409 11.764 23.836 1.00 85.00 111 ARG A N 1
ATOM 883 C CA . ARG A 1 111 ? -7.355 12.344 22.868 1.00 85.00 111 ARG A CA 1
ATOM 884 C C . ARG A 1 111 ? -6.669 13.001 21.664 1.00 85.00 111 ARG A C 1
ATOM 886 O O . ARG A 1 111 ? -7.144 12.866 20.543 1.00 85.00 111 ARG A O 1
ATOM 893 N N . THR A 1 112 ? -5.528 13.659 21.875 1.00 87.38 112 THR A N 1
ATOM 894 C CA . THR A 1 112 ? -4.730 14.251 20.787 1.00 87.38 112 THR A CA 1
ATOM 895 C C . THR A 1 112 ? -4.185 13.188 19.833 1.00 87.38 112 THR A C 1
ATOM 897 O O . THR A 1 112 ? -4.328 13.337 18.626 1.00 87.38 112 THR A O 1
ATOM 900 N N . ALA A 1 113 ? -3.664 12.078 20.365 1.00 86.19 113 ALA A N 1
ATOM 901 C CA . ALA A 1 113 ? -3.167 10.957 19.565 1.00 86.19 113 ALA A CA 1
ATOM 902 C C . ALA A 1 113 ? -4.292 10.277 18.760 1.00 86.19 113 ALA A C 1
ATOM 904 O O . ALA A 1 113 ? -4.073 9.863 17.625 1.00 86.19 113 ALA A O 1
ATOM 905 N N . ILE A 1 114 ? -5.517 10.217 19.305 1.00 88.06 114 ILE A N 1
ATOM 906 C CA . ILE A 1 114 ? -6.701 9.753 18.560 1.00 88.06 114 ILE A CA 1
ATOM 907 C C . ILE A 1 114 ? -6.978 10.672 17.360 1.00 88.06 114 ILE A C 1
ATOM 909 O O . ILE A 1 114 ? -7.194 10.186 16.251 1.00 88.06 114 ILE A O 1
ATOM 913 N N . GLY A 1 115 ? -6.943 11.993 17.564 1.00 89.62 115 GLY A N 1
ATOM 914 C CA . GLY A 1 115 ? -7.134 12.973 16.490 1.00 89.62 115 GLY A CA 1
ATOM 915 C C . GLY A 1 115 ? -6.059 12.888 15.400 1.00 89.62 115 GLY A C 1
ATOM 916 O O . GLY A 1 115 ? -6.376 12.928 14.211 1.00 89.62 115 GLY A O 1
ATOM 917 N N . GLU A 1 116 ? -4.796 12.706 15.792 1.00 90.38 116 GLU A N 1
ATOM 918 C CA . GLU A 1 116 ? -3.676 12.481 14.867 1.00 90.38 116 GLU A CA 1
ATOM 919 C C . GLU A 1 116 ? -3.874 11.200 14.045 1.00 90.38 116 GLU A C 1
ATOM 921 O O . GLU A 1 116 ? -3.752 11.234 12.820 1.00 90.38 116 GLU A O 1
ATOM 926 N N . ALA A 1 117 ? -4.261 10.093 14.687 1.00 90.38 117 ALA A N 1
ATOM 927 C CA . ALA A 1 117 ? -4.552 8.835 14.005 1.00 90.38 117 ALA A CA 1
ATOM 928 C C . ALA A 1 117 ? -5.738 8.959 13.029 1.00 90.38 117 ALA A C 1
ATOM 930 O O . ALA A 1 117 ? -5.654 8.473 11.903 1.00 90.38 117 ALA A O 1
ATOM 931 N N . LEU A 1 118 ? -6.817 9.656 13.408 1.00 91.88 118 LEU A N 1
ATOM 932 C CA . LEU A 1 118 ? -7.961 9.926 12.525 1.00 91.88 118 LEU A CA 1
ATOM 933 C C . LEU A 1 118 ? -7.558 10.720 11.276 1.00 91.88 118 LEU A C 1
ATOM 935 O O . LEU A 1 118 ? -7.979 10.382 10.167 1.00 91.88 118 LEU A O 1
ATOM 939 N N . SER A 1 119 ? -6.728 11.752 11.447 1.00 93.25 119 SER A N 1
ATOM 940 C CA . SER A 1 119 ? -6.177 12.531 10.333 1.00 93.25 119 SER A CA 1
ATOM 941 C C . SER A 1 119 ? -5.319 11.651 9.420 1.00 93.25 119 SER A C 1
ATOM 943 O O . SER A 1 119 ? -5.486 11.653 8.197 1.00 93.25 119 SER A O 1
ATOM 945 N N . PHE A 1 120 ? -4.460 10.820 10.014 1.00 93.94 120 PHE A N 1
ATOM 946 C CA . PHE A 1 120 ? -3.570 9.936 9.274 1.00 93.94 120 PHE A CA 1
ATOM 947 C C . PHE A 1 120 ? -4.321 8.841 8.498 1.00 93.94 120 PHE A C 1
ATOM 949 O O . PHE A 1 120 ? -3.981 8.571 7.348 1.00 93.94 120 PHE A O 1
ATOM 956 N N . ILE A 1 121 ? -5.414 8.285 9.041 1.00 93.44 121 ILE A N 1
ATOM 957 C CA . ILE A 1 121 ? -6.311 7.381 8.293 1.00 93.44 121 ILE A CA 1
ATOM 958 C C . ILE A 1 121 ? -6.798 8.043 6.996 1.00 93.44 121 ILE A C 1
ATOM 960 O O . ILE A 1 121 ? -6.836 7.385 5.956 1.00 93.44 121 ILE A O 1
ATOM 964 N N . GLY A 1 122 ? -7.118 9.341 7.021 1.00 94.25 122 GLY A N 1
ATOM 965 C CA . GLY A 1 122 ? -7.492 10.089 5.817 1.00 94.25 122 GLY A CA 1
ATOM 966 C C . GLY A 1 122 ? -6.389 10.094 4.750 1.00 94.25 122 GLY A C 1
ATOM 967 O O . GLY A 1 122 ? -6.672 9.902 3.567 1.00 94.25 122 GLY A O 1
ATOM 968 N N . ILE A 1 123 ? -5.124 10.227 5.160 1.00 95.69 123 ILE A N 1
ATOM 969 C CA . ILE A 1 123 ? -3.961 10.152 4.260 1.00 95.69 123 ILE A CA 1
ATOM 970 C C . ILE A 1 123 ? -3.839 8.750 3.644 1.00 95.69 123 ILE A C 1
ATOM 972 O O . ILE A 1 123 ? -3.613 8.625 2.436 1.00 95.69 123 ILE A O 1
ATOM 976 N N . VAL A 1 124 ? -4.029 7.692 4.440 1.00 95.06 124 VAL A N 1
ATOM 977 C CA . VAL A 1 124 ? -4.005 6.304 3.945 1.00 95.06 124 VAL A CA 1
ATOM 978 C C . VAL A 1 124 ? -5.129 6.069 2.931 1.00 95.06 124 VAL A C 1
ATOM 980 O O . VAL A 1 124 ? -4.880 5.508 1.866 1.00 95.06 124 VAL A O 1
ATOM 983 N N . GLN A 1 125 ? -6.344 6.561 3.190 1.00 96.00 125 GLN A N 1
ATOM 984 C CA . GLN A 1 125 ? -7.477 6.440 2.261 1.00 96.00 125 GLN A CA 1
ATOM 985 C C . GLN A 1 125 ? -7.196 7.098 0.902 1.00 96.00 125 GLN A C 1
ATOM 987 O O . GLN A 1 125 ? -7.484 6.508 -0.140 1.00 96.00 125 GLN A O 1
ATOM 992 N N . VAL A 1 126 ? -6.568 8.279 0.886 1.00 96.38 126 VAL A N 1
ATOM 993 C CA . VAL A 1 126 ? -6.144 8.937 -0.364 1.00 96.38 126 VAL A CA 1
ATOM 994 C C . VAL A 1 126 ? -5.130 8.080 -1.130 1.00 96.38 126 VAL A C 1
ATOM 996 O O . VAL A 1 126 ? -5.220 7.963 -2.353 1.00 96.38 126 VAL A O 1
ATOM 999 N N . LYS A 1 127 ? -4.183 7.444 -0.429 1.00 96.00 127 LYS A N 1
ATOM 1000 C CA . LYS A 1 127 ? -3.196 6.542 -1.045 1.00 96.00 127 LYS A CA 1
ATOM 1001 C C . LYS A 1 127 ? -3.840 5.276 -1.617 1.00 96.00 127 LYS A C 1
ATOM 1003 O O . LYS A 1 127 ? -3.440 4.861 -2.701 1.00 96.00 127 LYS A O 1
ATOM 1008 N N . ILE A 1 128 ? -4.860 4.714 -0.959 1.00 94.88 128 ILE A N 1
ATOM 1009 C CA . ILE A 1 128 ? -5.648 3.588 -1.494 1.00 94.88 128 ILE A CA 1
ATOM 1010 C C . ILE A 1 128 ? -6.321 3.983 -2.807 1.00 94.88 128 ILE A C 1
ATOM 1012 O O . ILE A 1 128 ? -6.193 3.264 -3.794 1.00 94.88 128 ILE A O 1
ATOM 1016 N N . ILE A 1 129 ? -7.006 5.132 -2.837 1.00 95.88 129 ILE A N 1
ATOM 1017 C CA . ILE A 1 129 ? -7.689 5.621 -4.045 1.00 95.88 129 ILE A CA 1
ATOM 1018 C C . ILE A 1 129 ? -6.685 5.807 -5.183 1.00 95.88 129 ILE A C 1
ATOM 1020 O O . ILE A 1 129 ? -6.913 5.331 -6.292 1.00 95.88 129 ILE A O 1
ATOM 1024 N N . ARG A 1 130 ? -5.546 6.453 -4.906 1.00 95.94 130 ARG A N 1
ATOM 1025 C CA . ARG A 1 130 ? -4.484 6.631 -5.901 1.00 95.94 130 ARG A CA 1
ATOM 1026 C C . ARG A 1 130 ? -3.982 5.293 -6.439 1.00 95.94 130 ARG A C 1
ATOM 1028 O O . ARG A 1 130 ? -3.918 5.126 -7.649 1.00 95.94 130 ARG A O 1
ATOM 1035 N N . ASN A 1 131 ? -3.667 4.345 -5.558 1.00 94.56 131 ASN A N 1
ATOM 1036 C CA . ASN A 1 131 ? -3.176 3.036 -5.969 1.00 94.56 131 ASN A CA 1
ATOM 1037 C C . ASN A 1 131 ? -4.207 2.272 -6.814 1.00 94.56 131 ASN A C 1
ATOM 1039 O O . ASN A 1 131 ? -3.847 1.724 -7.849 1.00 94.56 131 ASN A O 1
ATOM 1043 N N . LYS A 1 132 ? -5.492 2.302 -6.440 1.00 94.94 132 LYS A N 1
ATOM 1044 C CA . LYS A 1 132 ? -6.574 1.709 -7.242 1.00 94.94 132 LYS A CA 1
ATOM 1045 C C . LYS A 1 132 ? -6.673 2.327 -8.635 1.00 94.94 132 LYS A C 1
ATOM 1047 O O . LYS A 1 132 ? -6.793 1.586 -9.605 1.00 94.94 132 LYS A O 1
ATOM 1052 N N . ASN A 1 133 ? -6.576 3.651 -8.737 1.00 95.94 133 ASN A N 1
ATOM 1053 C CA . ASN A 1 133 ? -6.598 4.342 -10.026 1.00 95.94 133 ASN A CA 1
ATOM 1054 C C . ASN A 1 133 ? -5.391 3.955 -10.893 1.00 95.94 133 ASN A C 1
ATOM 1056 O O . ASN A 1 133 ? -5.546 3.737 -12.092 1.00 95.94 133 ASN A O 1
ATOM 1060 N N . ASP A 1 134 ? -4.198 3.842 -10.301 1.00 94.81 134 ASP A N 1
ATOM 1061 C CA . ASP A 1 134 ? -2.994 3.420 -11.023 1.00 94.81 134 ASP A CA 1
ATOM 1062 C C . ASP A 1 134 ? -3.109 1.960 -11.493 1.00 94.81 134 ASP A C 1
ATOM 1064 O O . ASP A 1 134 ? -2.755 1.659 -12.633 1.00 94.81 134 ASP A O 1
ATOM 1068 N N . VAL A 1 135 ? -3.674 1.071 -10.660 1.00 93.44 135 VAL A N 1
ATOM 1069 C CA . VAL A 1 135 ? -3.993 -0.318 -11.035 1.00 93.44 135 VAL A CA 1
ATOM 1070 C C . VAL A 1 135 ? -4.957 -0.339 -12.216 1.00 93.44 135 VAL A C 1
ATOM 1072 O O . VAL A 1 135 ? -4.661 -0.977 -13.218 1.00 93.44 135 VAL A O 1
ATOM 1075 N N . GLU A 1 136 ? -6.087 0.364 -12.127 1.00 94.94 136 GLU A N 1
ATOM 1076 C CA . GLU A 1 136 ? -7.113 0.391 -13.177 1.00 94.94 136 GLU A CA 1
ATOM 1077 C C . GLU A 1 136 ? -6.569 0.946 -14.495 1.00 94.94 136 GLU A C 1
ATOM 1079 O O . GLU A 1 136 ? -6.817 0.391 -15.568 1.00 94.94 136 GLU A O 1
ATOM 1084 N N . ARG A 1 137 ? -5.786 2.026 -14.428 1.00 94.56 137 ARG A N 1
ATOM 1085 C CA . ARG A 1 137 ? -5.149 2.624 -15.602 1.00 94.56 137 ARG A CA 1
ATOM 1086 C C . ARG A 1 137 ? -4.171 1.638 -16.242 1.00 94.56 137 ARG A C 1
ATOM 1088 O O . ARG A 1 137 ? -4.187 1.486 -17.463 1.00 94.56 137 ARG A O 1
ATOM 1095 N N . PHE A 1 138 ? -3.343 0.970 -15.436 1.00 93.25 138 PHE A N 1
ATOM 1096 C CA . PHE A 1 138 ? -2.387 -0.037 -15.895 1.00 93.25 138 PHE A CA 1
ATOM 1097 C C . PHE A 1 138 ? -3.078 -1.237 -16.540 1.00 93.25 138 PHE A C 1
ATOM 1099 O O . PHE A 1 138 ? -2.778 -1.561 -17.687 1.00 93.25 138 PHE A O 1
ATOM 1106 N N . THR A 1 139 ? -4.043 -1.853 -15.860 1.00 93.31 139 THR A N 1
ATOM 1107 C CA . THR A 1 139 ? -4.749 -3.033 -16.376 1.00 93.31 139 THR A CA 1
ATOM 1108 C C . THR A 1 139 ? -5.522 -2.706 -17.650 1.00 93.31 139 THR A C 1
ATOM 1110 O O . THR A 1 139 ? -5.416 -3.440 -18.628 1.00 93.31 139 THR A O 1
ATOM 1113 N N . SER A 1 140 ? -6.197 -1.555 -17.708 1.00 93.75 140 SER A N 1
ATOM 1114 C CA . SER A 1 140 ? -6.901 -1.104 -18.917 1.00 93.75 140 SER A CA 1
ATOM 1115 C C . SER A 1 140 ? -5.954 -0.918 -20.106 1.00 93.75 140 SER A C 1
ATOM 1117 O O . SER A 1 140 ? -6.286 -1.293 -21.231 1.00 93.75 140 SER A O 1
ATOM 1119 N N . PHE A 1 141 ? -4.758 -0.365 -19.872 1.00 92.88 141 PHE A N 1
ATOM 1120 C CA . PHE A 1 141 ? -3.747 -0.197 -20.916 1.00 92.88 141 PHE A CA 1
ATOM 1121 C C . PHE A 1 141 ? -3.235 -1.546 -21.429 1.00 92.88 141 PHE A C 1
ATOM 1123 O O . PHE A 1 141 ? -3.196 -1.766 -22.641 1.00 92.88 141 PHE A O 1
ATOM 1130 N N . ILE A 1 142 ? -2.886 -2.464 -20.522 1.00 91.31 142 ILE A N 1
ATOM 1131 C CA . ILE A 1 142 ? -2.412 -3.802 -20.890 1.00 91.31 142 ILE A CA 1
ATOM 1132 C C . ILE A 1 142 ? -3.484 -4.563 -21.675 1.00 91.31 142 ILE A C 1
ATOM 1134 O O . ILE A 1 142 ? -3.175 -5.137 -22.717 1.00 91.31 142 ILE A O 1
ATOM 1138 N N . GLN A 1 143 ? -4.749 -4.506 -21.254 1.00 90.94 143 GLN A N 1
ATOM 1139 C CA . GLN A 1 143 ? -5.854 -5.160 -21.960 1.00 90.94 143 GLN A CA 1
ATOM 1140 C C . GLN A 1 143 ? -6.053 -4.605 -23.368 1.00 90.94 143 GLN A C 1
ATOM 1142 O O . GLN A 1 143 ? -6.227 -5.377 -24.313 1.00 90.94 143 GLN A O 1
ATOM 1147 N N . TYR A 1 144 ? -5.984 -3.282 -23.524 1.00 91.94 144 TYR A N 1
ATOM 1148 C CA . TYR A 1 144 ? -6.135 -2.632 -24.822 1.00 91.94 144 TYR A CA 1
ATOM 1149 C C . TYR A 1 144 ? -4.999 -3.004 -25.791 1.00 91.94 144 TYR A C 1
ATOM 1151 O O . TYR A 1 144 ? -5.252 -3.261 -26.968 1.00 91.94 144 TYR A O 1
ATOM 1159 N N . TYR A 1 145 ? -3.756 -3.085 -25.305 1.00 89.00 145 TYR A N 1
ATOM 1160 C CA . TYR A 1 145 ? -2.573 -3.364 -26.132 1.00 89.00 145 TYR A CA 1
ATOM 1161 C C . TYR A 1 145 ? -2.098 -4.825 -26.103 1.00 89.00 145 TYR A C 1
ATOM 1163 O O . TYR A 1 145 ? -1.064 -5.142 -26.697 1.00 89.00 145 TYR A O 1
ATOM 1171 N N . LYS A 1 146 ? -2.854 -5.740 -25.483 1.00 87.62 146 LYS A N 1
ATOM 1172 C CA . LYS A 1 146 ? -2.438 -7.122 -25.188 1.00 87.62 146 LYS A CA 1
ATOM 1173 C C . LYS A 1 146 ? -1.810 -7.854 -26.375 1.00 87.62 146 LYS A C 1
ATOM 1175 O O . LYS A 1 146 ? -0.708 -8.381 -26.262 1.00 87.62 146 LYS A O 1
ATOM 1180 N N . ALA A 1 147 ? -2.475 -7.838 -27.531 1.00 86.06 147 ALA A N 1
ATOM 1181 C CA . ALA A 1 147 ? -1.998 -8.531 -28.730 1.00 86.06 147 ALA A CA 1
ATOM 1182 C C . ALA A 1 147 ? -0.663 -7.972 -29.266 1.00 86.06 147 ALA A C 1
ATOM 1184 O O . ALA A 1 147 ? 0.155 -8.728 -29.792 1.00 86.06 147 ALA A O 1
ATOM 1185 N N . SER A 1 148 ? -0.429 -6.661 -29.128 1.00 83.31 148 SER A N 1
ATOM 1186 C CA . SER A 1 148 ? 0.841 -6.030 -29.516 1.00 83.31 148 SER A CA 1
ATOM 1187 C C . SER A 1 148 ? 1.956 -6.439 -28.558 1.00 83.31 148 SER A C 1
ATOM 1189 O O . SER A 1 148 ? 3.007 -6.911 -28.988 1.00 83.31 148 SER A O 1
ATOM 1191 N N . LEU A 1 149 ? 1.676 -6.368 -27.254 1.00 80.94 149 LEU A N 1
ATOM 1192 C CA . LEU A 1 149 ? 2.625 -6.703 -26.192 1.00 80.94 149 LEU A CA 1
ATOM 1193 C C . LEU A 1 149 ? 3.058 -8.176 -26.236 1.00 80.94 149 LEU A C 1
ATOM 1195 O O . LEU A 1 149 ? 4.235 -8.488 -26.043 1.00 80.94 149 LEU A O 1
ATOM 1199 N N . GLU A 1 150 ? 2.135 -9.093 -26.543 1.00 83.31 150 GLU A N 1
ATOM 1200 C CA . GLU A 1 150 ? 2.441 -10.518 -26.721 1.00 83.31 150 GLU A CA 1
ATOM 1201 C C . GLU A 1 150 ? 3.390 -10.773 -27.898 1.00 83.31 150 GLU A C 1
ATOM 1203 O O . GLU A 1 150 ? 4.296 -11.608 -27.792 1.00 83.31 150 GLU A O 1
ATOM 1208 N N . LYS A 1 151 ? 3.200 -10.048 -29.007 1.00 81.56 151 LYS A N 1
ATOM 1209 C CA . LYS A 1 151 ? 4.016 -10.163 -30.223 1.00 81.56 151 LYS A CA 1
ATOM 1210 C C . LYS A 1 151 ? 5.425 -9.600 -30.029 1.00 81.56 151 LYS A C 1
ATOM 1212 O O . LYS A 1 151 ? 6.377 -10.144 -30.583 1.00 81.56 151 LYS A O 1
ATOM 1217 N N . GLU A 1 152 ? 5.549 -8.537 -29.245 1.00 74.75 152 GLU A N 1
ATOM 1218 C CA . GLU A 1 152 ? 6.806 -7.827 -28.983 1.00 74.75 152 GLU A CA 1
ATOM 1219 C C . GLU A 1 152 ? 7.608 -8.421 -27.808 1.00 74.75 152 GLU A C 1
ATOM 1221 O O . GLU A 1 152 ? 8.738 -8.015 -27.552 1.00 74.75 152 GLU A O 1
ATOM 1226 N N . GLY A 1 153 ? 7.071 -9.441 -27.129 1.00 73.75 153 GLY A N 1
ATOM 1227 C CA . GLY A 1 153 ? 7.785 -10.181 -26.085 1.00 73.75 153 GLY A CA 1
ATOM 1228 C C . GLY A 1 153 ? 7.662 -9.590 -24.677 1.00 73.75 153 GLY A C 1
ATOM 1229 O O . GLY A 1 153 ? 8.371 -10.031 -23.775 1.00 73.75 153 GLY A O 1
ATOM 1230 N N . PHE A 1 154 ? 6.727 -8.668 -24.441 1.00 77.31 154 PHE A N 1
ATOM 1231 C CA . PHE A 1 154 ? 6.486 -8.014 -23.145 1.00 77.31 154 PHE A CA 1
ATOM 1232 C C . PHE A 1 154 ? 5.604 -8.836 -22.195 1.00 77.31 154 PHE A C 1
ATOM 1234 O O . PHE A 1 154 ? 4.773 -8.301 -21.462 1.00 77.31 154 PHE A O 1
ATOM 1241 N N . ARG A 1 155 ? 5.792 -10.160 -22.180 1.00 78.88 155 ARG A N 1
ATOM 1242 C CA . ARG A 1 155 ? 4.960 -11.084 -21.388 1.00 78.88 155 ARG A CA 1
ATOM 1243 C C . ARG A 1 155 ? 5.036 -10.828 -19.885 1.00 78.88 155 ARG A C 1
ATOM 1245 O O . ARG A 1 155 ? 4.058 -11.074 -19.192 1.00 78.88 155 ARG A O 1
ATOM 1252 N N . ASP A 1 156 ? 6.154 -10.292 -19.401 1.00 79.81 156 ASP A N 1
ATOM 1253 C CA . ASP A 1 156 ? 6.333 -9.922 -17.994 1.00 79.81 156 ASP A CA 1
ATOM 1254 C C . ASP A 1 156 ? 5.219 -8.983 -17.498 1.00 79.81 156 ASP A C 1
ATOM 1256 O O . ASP A 1 156 ? 4.682 -9.176 -16.411 1.00 79.81 156 ASP A O 1
ATOM 1260 N N . PHE A 1 157 ? 4.796 -8.017 -18.318 1.00 82.50 157 PHE A N 1
ATOM 1261 C CA . PHE A 1 157 ? 3.761 -7.054 -17.935 1.00 82.50 157 PHE A CA 1
ATOM 1262 C C . PHE A 1 157 ? 2.353 -7.654 -17.890 1.00 82.50 157 PHE A C 1
ATOM 1264 O O . PHE A 1 157 ? 1.520 -7.186 -17.116 1.00 82.50 157 PHE A O 1
ATOM 1271 N N . LEU A 1 158 ? 2.110 -8.733 -18.639 1.00 84.69 158 LEU A N 1
ATOM 1272 C CA . LEU A 1 158 ? 0.870 -9.507 -18.534 1.00 84.69 158 LEU A CA 1
ATOM 1273 C C . LEU A 1 158 ? 0.783 -10.198 -17.169 1.00 84.69 158 LEU A C 1
ATOM 1275 O O . LEU A 1 158 ? -0.270 -10.202 -16.545 1.00 84.69 158 LEU A O 1
ATOM 1279 N N . PHE A 1 159 ? 1.904 -10.701 -16.644 1.00 87.62 159 PHE A N 1
ATOM 1280 C CA . PHE A 1 159 ? 1.926 -11.284 -15.300 1.00 87.62 159 PHE A CA 1
ATOM 1281 C C . PHE A 1 159 ? 1.753 -10.236 -14.192 1.00 87.62 159 PHE A C 1
ATOM 1283 O O . PHE A 1 159 ? 1.225 -10.552 -13.125 1.00 87.62 159 PHE A O 1
ATOM 1290 N N . ILE A 1 160 ? 2.178 -8.989 -14.429 1.00 86.88 160 ILE A N 1
ATOM 1291 C CA . ILE A 1 160 ? 1.898 -7.869 -13.519 1.00 86.88 160 ILE A CA 1
ATOM 1292 C C . ILE A 1 160 ? 0.396 -7.568 -13.519 1.00 86.88 160 ILE A C 1
ATOM 1294 O O . ILE A 1 160 ? -0.192 -7.431 -12.448 1.00 86.88 160 ILE A O 1
ATOM 1298 N N . GLU A 1 161 ? -0.243 -7.513 -14.691 1.00 90.81 161 GLU A N 1
ATOM 1299 C CA . GLU A 1 161 ? -1.702 -7.380 -14.789 1.00 90.81 161 GLU A CA 1
ATOM 1300 C C . GLU A 1 161 ? -2.401 -8.505 -14.012 1.00 90.81 161 GLU A C 1
ATOM 1302 O O . GLU A 1 161 ? -3.191 -8.221 -13.108 1.00 90.81 161 GLU A O 1
ATOM 1307 N N . ASP A 1 162 ? -2.042 -9.762 -14.295 1.00 89.75 162 ASP A N 1
ATOM 1308 C CA . ASP A 1 162 ? -2.594 -10.958 -13.649 1.00 89.75 162 ASP A CA 1
ATOM 1309 C C . ASP A 1 162 ? -2.467 -10.906 -12.120 1.00 89.75 162 ASP A C 1
ATOM 1311 O O . ASP A 1 162 ? -3.359 -11.369 -11.402 1.00 89.75 162 ASP A O 1
ATOM 1315 N N . PHE A 1 163 ? -1.374 -10.335 -11.603 1.00 91.00 163 PHE A N 1
ATOM 1316 C CA . PHE A 1 163 ? -1.190 -10.122 -10.171 1.00 91.00 163 PHE A CA 1
ATOM 1317 C C . PHE A 1 163 ? -2.244 -9.165 -9.608 1.00 91.00 163 PHE A C 1
ATOM 1319 O O . PHE A 1 163 ? -2.918 -9.507 -8.635 1.00 91.00 163 PHE A O 1
ATOM 1326 N N . PHE A 1 164 ? -2.414 -7.984 -10.206 1.00 90.25 164 PHE A N 1
ATOM 1327 C CA . PHE A 1 164 ? -3.290 -6.944 -9.662 1.00 90.25 164 PHE A CA 1
ATOM 1328 C C . PHE A 1 164 ? -4.784 -7.236 -9.839 1.00 90.25 164 PHE A C 1
ATOM 1330 O O . PHE A 1 164 ? -5.580 -6.839 -8.986 1.00 90.25 164 PHE A O 1
ATOM 1337 N N . ILE A 1 165 ? -5.176 -7.972 -10.883 1.00 91.94 165 ILE A N 1
ATOM 1338 C CA . ILE A 1 165 ? -6.570 -8.418 -11.061 1.00 91.94 165 ILE A CA 1
ATOM 1339 C C . ILE A 1 165 ? -6.898 -9.673 -10.244 1.00 91.94 165 ILE A C 1
ATOM 1341 O O . ILE A 1 165 ? -8.058 -10.089 -10.181 1.00 91.94 165 ILE A O 1
ATOM 1345 N N . ASN A 1 166 ? -5.900 -10.299 -9.612 1.00 94.38 166 ASN A N 1
ATOM 1346 C CA . ASN A 1 166 ? -6.098 -11.542 -8.887 1.00 94.38 166 ASN A CA 1
ATOM 1347 C C . ASN A 1 166 ? -7.117 -11.368 -7.738 1.00 94.38 166 ASN A C 1
ATOM 1349 O O . ASN A 1 166 ? -7.021 -10.404 -6.968 1.00 94.38 166 ASN A O 1
ATOM 1353 N N . PRO A 1 167 ? -8.046 -12.324 -7.535 1.00 95.12 167 PRO A N 1
ATOM 1354 C CA . PRO A 1 167 ? -8.995 -12.293 -6.421 1.00 95.12 167 PRO A CA 1
ATOM 1355 C C . PRO A 1 167 ? -8.347 -12.131 -5.038 1.00 95.12 167 PRO A C 1
ATOM 1357 O O . PRO A 1 167 ? -8.930 -11.511 -4.156 1.00 95.12 167 PRO A O 1
ATOM 1360 N N . ILE A 1 168 ? -7.133 -12.653 -4.836 1.00 93.50 168 ILE A N 1
ATOM 1361 C CA . ILE A 1 168 ? -6.395 -12.524 -3.572 1.00 93.50 168 ILE A CA 1
ATOM 1362 C C . ILE A 1 168 ? -5.966 -11.070 -3.342 1.00 93.50 168 ILE A C 1
ATOM 1364 O O . ILE A 1 168 ? -6.116 -10.549 -2.237 1.00 93.50 168 ILE A O 1
ATOM 1368 N N . VAL A 1 169 ? -5.453 -10.400 -4.377 1.00 91.50 169 VAL A N 1
ATOM 1369 C CA . VAL A 1 169 ? -4.967 -9.012 -4.287 1.00 91.50 169 VAL A CA 1
ATOM 1370 C C . VAL A 1 169 ? -6.135 -8.032 -4.174 1.00 91.50 169 VAL A C 1
ATOM 1372 O O . VAL A 1 169 ? -6.112 -7.130 -3.335 1.00 91.50 169 VAL A O 1
ATOM 1375 N N . THR A 1 170 ? -7.205 -8.252 -4.935 1.00 93.19 170 THR A N 1
ATOM 1376 C CA . THR A 1 170 ? -8.432 -7.446 -4.836 1.00 93.19 170 THR A CA 1
ATOM 1377 C C . THR A 1 170 ? -9.122 -7.613 -3.478 1.00 93.19 170 THR A C 1
ATOM 1379 O O . THR A 1 170 ? -9.534 -6.621 -2.873 1.00 93.19 170 THR A O 1
ATOM 1382 N N . ALA A 1 171 ? -9.188 -8.837 -2.938 1.00 94.44 171 ALA A N 1
ATOM 1383 C CA . ALA A 1 171 ? -9.703 -9.079 -1.592 1.00 94.44 171 ALA A CA 1
ATOM 1384 C C . ALA A 1 171 ? -8.836 -8.414 -0.515 1.00 94.44 171 ALA A C 1
ATOM 1386 O O . ALA A 1 171 ? -9.385 -7.857 0.432 1.00 94.44 171 ALA A O 1
ATOM 1387 N N . TYR A 1 172 ? -7.509 -8.423 -0.672 1.00 92.75 172 TYR A N 1
ATOM 1388 C CA . TYR A 1 172 ? -6.583 -7.725 0.221 1.00 92.75 172 TYR A CA 1
ATOM 1389 C C . TYR A 1 172 ? -6.863 -6.215 0.287 1.00 92.75 172 TYR A C 1
ATOM 1391 O O . TYR A 1 172 ? -7.040 -5.686 1.385 1.00 92.75 172 TYR A O 1
ATOM 1399 N N . LEU A 1 173 ? -6.988 -5.535 -0.860 1.00 91.94 173 LEU A N 1
ATOM 1400 C CA . LEU A 1 173 ? -7.297 -4.098 -0.896 1.00 91.94 173 LEU A CA 1
ATOM 1401 C C . LEU A 1 173 ? -8.663 -3.786 -0.276 1.00 91.94 173 LEU A C 1
ATOM 1403 O O . LEU A 1 173 ? -8.796 -2.821 0.472 1.00 91.94 173 LEU A O 1
ATOM 1407 N N . LYS A 1 174 ? -9.670 -4.625 -0.533 1.00 94.44 174 LYS A N 1
ATOM 1408 C CA . LYS A 1 174 ? -10.988 -4.484 0.096 1.00 94.44 174 LYS A CA 1
ATOM 1409 C C . LYS A 1 174 ? -10.923 -4.681 1.615 1.00 94.44 174 LYS A C 1
ATOM 1411 O O . LYS A 1 174 ? -11.538 -3.927 2.361 1.00 94.44 174 LYS A O 1
ATOM 1416 N N . GLY A 1 175 ? -10.164 -5.673 2.079 1.00 94.00 175 GLY A N 1
ATOM 1417 C CA . GLY A 1 175 ? -9.959 -5.925 3.505 1.00 94.00 175 GLY A CA 1
ATOM 1418 C C . GLY A 1 175 ? -9.281 -4.755 4.219 1.00 94.00 175 GLY A C 1
ATOM 1419 O O . GLY A 1 175 ? -9.651 -4.444 5.346 1.00 94.00 175 GLY A O 1
ATOM 1420 N N . LEU A 1 176 ? -8.344 -4.071 3.552 1.00 93.31 176 LEU A N 1
ATOM 1421 C CA . LEU A 1 176 ? -7.719 -2.853 4.070 1.00 93.31 176 LEU A CA 1
ATOM 1422 C C . LEU A 1 176 ? -8.746 -1.730 4.271 1.00 93.31 176 LEU A C 1
ATOM 1424 O O . LEU A 1 176 ? -8.734 -1.065 5.303 1.00 93.31 176 LEU A O 1
ATOM 1428 N N . GLU A 1 177 ? -9.646 -1.517 3.310 1.00 95.12 177 GLU A N 1
ATOM 1429 C CA . GLU A 1 177 ? -10.697 -0.496 3.422 1.00 95.12 177 GLU A CA 1
ATOM 1430 C C . GLU A 1 177 ? -11.667 -0.781 4.570 1.00 95.12 177 GLU A C 1
ATOM 1432 O O . GLU A 1 177 ? -11.999 0.128 5.331 1.00 95.12 177 GLU A O 1
ATOM 1437 N N . GLU A 1 178 ? -12.090 -2.039 4.715 1.00 95.31 178 GLU A N 1
ATOM 1438 C CA . GLU A 1 178 ? -12.957 -2.481 5.812 1.00 95.31 178 GLU A CA 1
ATOM 1439 C C . GLU A 1 178 ? -12.269 -2.286 7.173 1.00 95.31 178 GLU A C 1
ATOM 1441 O O . GLU A 1 178 ? -12.857 -1.704 8.084 1.00 95.31 178 GLU A O 1
ATOM 1446 N N . TYR A 1 179 ? -10.992 -2.669 7.287 1.00 93.38 179 TYR A N 1
ATOM 1447 C CA . TYR A 1 179 ? -10.172 -2.404 8.471 1.00 93.38 179 TYR A CA 1
ATOM 1448 C C . TYR A 1 179 ? -10.121 -0.909 8.820 1.00 93.38 179 TYR A C 1
ATOM 1450 O O . TYR A 1 179 ? -10.375 -0.534 9.965 1.00 93.38 179 TYR A O 1
ATOM 1458 N N . LEU A 1 180 ? -9.835 -0.039 7.845 1.00 94.44 180 LEU A N 1
ATOM 1459 C CA . LEU A 1 180 ? -9.761 1.405 8.086 1.00 94.44 180 LEU A CA 1
ATOM 1460 C C . LEU A 1 180 ? -11.113 1.994 8.493 1.00 94.44 180 LEU A C 1
ATOM 1462 O O . LEU A 1 180 ? -11.151 2.911 9.313 1.00 94.44 180 LEU A O 1
ATOM 1466 N N . ALA A 1 181 ? -12.215 1.489 7.936 1.00 95.81 181 ALA A N 1
ATOM 1467 C CA . ALA A 1 181 ? -13.559 1.930 8.288 1.00 95.81 181 ALA A CA 1
ATOM 1468 C C . ALA A 1 181 ? -13.911 1.582 9.743 1.00 95.81 181 ALA A C 1
ATOM 1470 O O . ALA A 1 181 ? -14.377 2.451 10.489 1.00 95.81 181 ALA A O 1
ATOM 1471 N N . ASP A 1 182 ? -13.634 0.350 10.174 1.00 94.62 182 ASP A N 1
ATOM 1472 C CA . ASP A 1 182 ? -13.869 -0.075 11.556 1.00 94.62 182 ASP A CA 1
ATOM 1473 C C . ASP A 1 182 ? -12.930 0.637 12.533 1.00 94.62 182 ASP A C 1
ATOM 1475 O O . ASP A 1 182 ? -13.367 1.089 13.594 1.00 94.62 182 ASP A O 1
ATOM 1479 N N . PHE A 1 183 ? -11.659 0.820 12.161 1.00 92.62 183 PHE A N 1
ATOM 1480 C CA . PHE A 1 183 ? -10.703 1.547 12.990 1.00 92.62 183 PHE A CA 1
ATOM 1481 C C . PHE A 1 183 ? -11.120 3.006 13.172 1.00 92.62 183 PHE A C 1
ATOM 1483 O O . PHE A 1 183 ? -11.169 3.507 14.293 1.00 92.62 183 PHE A O 1
ATOM 1490 N N . LYS A 1 184 ? -11.515 3.678 12.087 1.00 94.25 184 LYS A N 1
ATOM 1491 C CA . LYS A 1 184 ? -12.046 5.043 12.139 1.00 94.25 184 LYS A CA 1
ATOM 1492 C C . LYS A 1 184 ? -13.298 5.134 13.010 1.00 94.25 184 LYS A C 1
ATOM 1494 O O . LYS A 1 184 ? -13.437 6.094 13.761 1.00 94.25 184 LYS A O 1
ATOM 1499 N N . SER A 1 185 ? -14.190 4.146 12.936 1.00 96.06 185 SER A N 1
ATOM 1500 C CA . SER A 1 185 ? -15.408 4.103 13.754 1.00 96.06 185 SER A CA 1
ATOM 1501 C C . SER A 1 185 ? -15.083 3.994 15.246 1.00 96.06 185 SER A C 1
ATOM 1503 O O . SER A 1 185 ? -15.610 4.771 16.041 1.00 96.06 185 SER A O 1
ATOM 1505 N N . LEU A 1 186 ? -14.153 3.105 15.613 1.00 93.69 186 LEU A N 1
ATOM 1506 C CA . LEU A 1 186 ? -13.635 2.991 16.978 1.00 93.69 186 LEU A CA 1
ATOM 1507 C C . LEU A 1 186 ? -13.010 4.306 17.457 1.00 93.69 186 LEU A C 1
ATOM 1509 O O . LEU A 1 186 ? -13.318 4.772 18.554 1.00 93.69 186 LEU A O 1
ATOM 1513 N N . LEU A 1 187 ? -12.148 4.920 16.645 1.00 92.69 187 LEU A N 1
ATOM 1514 C CA . LEU A 1 187 ? -11.462 6.156 17.018 1.00 92.69 187 LEU A CA 1
ATOM 1515 C C . LEU A 1 187 ? -12.417 7.335 17.172 1.00 92.69 187 LEU A C 1
ATOM 1517 O O . LEU A 1 187 ? -12.295 8.059 18.152 1.00 92.69 187 LEU A O 1
ATOM 1521 N N . ASN A 1 188 ? -13.382 7.507 16.266 1.00 95.62 188 ASN A N 1
ATOM 1522 C CA . ASN A 1 188 ? -14.408 8.543 16.397 1.00 95.62 188 ASN A CA 1
ATOM 1523 C C . ASN A 1 188 ? -15.195 8.363 17.700 1.00 95.62 188 ASN A C 1
ATOM 1525 O O . ASN A 1 188 ? -15.285 9.294 18.493 1.00 95.62 188 ASN A O 1
ATOM 1529 N N . TYR A 1 189 ? -15.671 7.142 17.973 1.00 95.06 189 TYR A N 1
ATOM 1530 C CA . TYR A 1 189 ? -16.398 6.861 19.210 1.00 95.06 189 TYR A CA 1
ATOM 1531 C C . TYR A 1 189 ? -15.561 7.171 20.456 1.00 95.06 189 TYR A C 1
ATOM 1533 O O . TYR A 1 189 ? -16.040 7.801 21.399 1.00 95.06 189 TYR A O 1
ATOM 1541 N N . THR A 1 190 ? -14.292 6.756 20.441 1.00 92.06 190 THR A N 1
ATOM 1542 C CA . THR A 1 190 ? -13.356 6.978 21.549 1.00 92.06 190 THR A CA 1
ATOM 1543 C C . THR A 1 190 ? -13.017 8.461 21.711 1.00 92.06 190 THR A C 1
ATOM 1545 O O . THR A 1 190 ? -12.855 8.932 22.831 1.00 92.06 190 THR A O 1
ATOM 1548 N N . PHE A 1 191 ? -12.921 9.217 20.616 1.00 92.56 191 PHE A N 1
ATOM 1549 C CA . PHE A 1 191 ? -12.647 10.653 20.637 1.00 92.56 191 PHE A CA 1
ATOM 1550 C C . PHE A 1 191 ? -13.810 11.457 21.223 1.00 92.56 191 PHE A C 1
ATOM 1552 O O . PHE A 1 191 ? -13.586 12.382 22.013 1.00 92.56 191 PHE A O 1
ATOM 1559 N N . ASP A 1 192 ? -15.035 11.109 20.831 1.00 95.25 192 ASP A N 1
ATOM 1560 C CA . ASP A 1 192 ? -16.255 11.806 21.237 1.00 95.25 192 ASP A CA 1
ATOM 1561 C C . ASP A 1 192 ? -16.606 11.512 22.699 1.00 95.25 192 ASP A C 1
ATOM 1563 O O . ASP A 1 192 ? -17.028 12.411 23.424 1.00 95.25 192 ASP A O 1
ATOM 1567 N N . ASN A 1 193 ? -16.346 10.285 23.161 1.00 94.44 193 ASN A N 1
ATOM 1568 C CA . ASN A 1 193 ? -16.694 9.820 24.508 1.00 94.44 193 ASN A CA 1
ATOM 1569 C C . ASN A 1 193 ? -15.480 9.673 25.439 1.00 94.44 193 ASN A C 1
ATOM 1571 O O . ASN A 1 193 ? -15.572 9.003 26.467 1.00 94.44 193 ASN A O 1
ATOM 1575 N N . PHE A 1 194 ? -14.345 10.293 25.093 1.00 91.69 194 PHE A N 1
ATOM 1576 C CA . PHE A 1 194 ? -13.054 10.083 25.761 1.00 91.69 194 PHE A CA 1
ATOM 1577 C C . PHE A 1 194 ? -13.137 10.214 27.288 1.00 91.69 194 PHE A C 1
ATOM 1579 O O . PHE A 1 194 ? -12.708 9.321 28.010 1.00 91.69 194 PHE A O 1
ATOM 1586 N N . GLU A 1 195 ? -13.736 11.301 27.779 1.00 92.69 195 GLU A N 1
ATOM 1587 C CA . GLU A 1 195 ? -13.840 11.590 29.217 1.00 92.69 195 GLU A CA 1
ATOM 1588 C C . GLU A 1 195 ? -14.716 10.572 29.956 1.00 92.69 195 GLU A C 1
ATOM 1590 O O . GLU A 1 195 ? -14.412 10.186 31.082 1.00 92.69 195 GLU A O 1
ATOM 1595 N N . TYR A 1 196 ? -15.783 10.087 29.318 1.00 93.25 196 TYR A N 1
ATOM 1596 C CA . TYR A 1 196 ? -16.676 9.098 29.916 1.00 93.25 196 TYR A CA 1
ATOM 1597 C C . TYR A 1 196 ? -16.066 7.695 29.934 1.00 93.25 196 TYR A C 1
ATOM 1599 O O . TYR A 1 196 ? -16.284 6.946 30.888 1.00 93.25 196 TYR A O 1
ATOM 1607 N N . ILE A 1 197 ? -15.300 7.342 28.900 1.00 89.88 197 ILE A N 1
ATOM 1608 C CA . ILE A 1 197 ? -14.537 6.092 28.842 1.00 89.88 197 ILE A CA 1
ATOM 1609 C C . ILE A 1 197 ? -13.435 6.111 29.910 1.00 89.88 197 ILE A C 1
ATOM 1611 O O . ILE A 1 197 ? -13.304 5.144 30.661 1.00 89.88 197 ILE A O 1
ATOM 1615 N N . ASP A 1 198 ? -12.704 7.223 30.042 1.00 88.62 198 ASP A N 1
ATOM 1616 C CA . ASP A 1 198 ? -11.654 7.400 31.056 1.00 88.62 198 ASP A CA 1
ATOM 1617 C C . ASP A 1 198 ? -12.225 7.357 32.485 1.00 88.62 198 ASP A C 1
ATOM 1619 O O . ASP A 1 198 ? -11.700 6.672 33.365 1.00 88.62 198 ASP A O 1
ATOM 1623 N N . ALA A 1 199 ? -13.396 7.968 32.693 1.00 93.31 199 ALA A N 1
ATOM 1624 C CA . ALA A 1 199 ? -14.161 7.880 33.938 1.00 93.31 199 ALA A CA 1
ATOM 1625 C C . ALA A 1 199 ? -14.833 6.509 34.174 1.00 93.31 199 ALA A C 1
ATOM 1627 O O . ALA A 1 199 ? -15.520 6.328 35.182 1.00 93.31 199 ALA A O 1
ATOM 1628 N N . LYS A 1 200 ? -14.642 5.534 33.275 1.00 92.50 200 LYS A N 1
ATOM 1629 C CA . LYS A 1 200 ? -15.190 4.169 33.346 1.00 92.50 200 LYS A CA 1
ATOM 1630 C C . LYS A 1 200 ? -16.719 4.112 33.422 1.00 92.50 200 LYS A C 1
ATOM 1632 O O . LYS A 1 200 ? -17.284 3.284 34.139 1.00 92.50 200 LYS A O 1
ATOM 1637 N N . SER A 1 201 ? -17.399 4.970 32.665 1.00 95.25 201 SER A N 1
ATOM 1638 C CA . SER A 1 201 ? -18.856 4.920 32.520 1.00 95.25 201 SER A CA 1
ATOM 1639 C C . SER A 1 201 ? -19.298 3.551 31.969 1.00 95.25 201 SER A C 1
ATOM 1641 O O . SER A 1 201 ? -18.868 3.176 30.875 1.00 95.25 201 SER A O 1
ATOM 1643 N N . PRO A 1 202 ? -20.173 2.794 32.666 1.00 94.88 202 PRO A N 1
ATOM 1644 C CA . PRO A 1 202 ? -20.542 1.439 32.247 1.00 94.88 202 PRO A CA 1
ATOM 1645 C C . PRO A 1 202 ? -21.188 1.359 30.858 1.00 94.88 202 PRO A C 1
ATOM 1647 O O . PRO A 1 202 ? -20.938 0.409 30.117 1.00 94.88 202 PRO A O 1
ATOM 1650 N N . LEU A 1 203 ? -22.019 2.346 30.499 1.00 94.81 203 LEU A N 1
ATOM 1651 C CA . LEU A 1 203 ? -22.675 2.391 29.189 1.00 94.81 203 LEU A CA 1
ATOM 1652 C C . LEU A 1 203 ? -21.653 2.620 28.068 1.00 94.81 203 LEU A C 1
ATOM 1654 O O . LEU A 1 203 ? -21.664 1.904 27.068 1.00 94.81 203 LEU A O 1
ATOM 1658 N N . GLU A 1 204 ? -20.748 3.578 28.269 1.00 94.38 204 GLU A N 1
ATOM 1659 C CA . GLU A 1 204 ? -19.748 3.949 27.266 1.00 94.38 204 GLU A CA 1
ATOM 1660 C C . GLU A 1 204 ? -18.695 2.863 27.078 1.00 94.38 204 GLU A C 1
ATOM 1662 O O . GLU A 1 204 ? -18.308 2.584 25.947 1.00 94.38 204 GLU A O 1
ATOM 1667 N N . LEU A 1 205 ? -18.298 2.180 2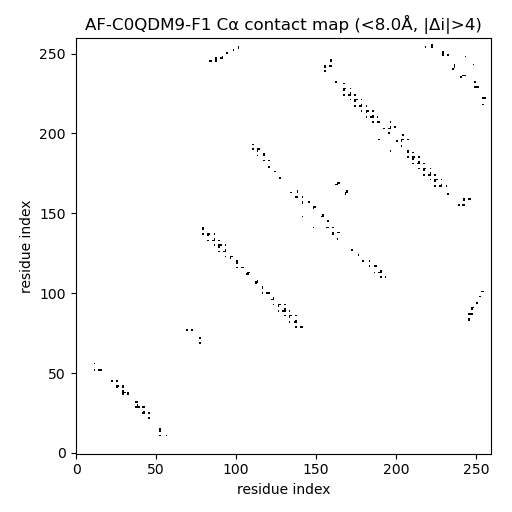8.156 1.00 92.38 205 LEU A N 1
ATOM 1668 C CA . LEU A 1 205 ? -17.410 1.021 28.071 1.00 92.38 205 LEU A CA 1
ATOM 1669 C C . LEU A 1 205 ? -18.041 -0.120 27.268 1.00 92.38 205 LEU A C 1
ATOM 1671 O O . LEU A 1 205 ? -17.396 -0.670 26.382 1.00 92.38 205 LEU A O 1
ATOM 1675 N N . LYS A 1 206 ? -19.323 -0.432 27.501 1.00 95.44 206 LYS A N 1
ATOM 1676 C CA . LYS A 1 206 ? -20.024 -1.481 26.744 1.00 95.44 206 LYS A CA 1
ATOM 1677 C C . LYS A 1 206 ? -20.059 -1.185 25.241 1.00 95.44 206 LYS A C 1
ATOM 1679 O O . LYS A 1 206 ? -19.892 -2.089 24.424 1.00 95.44 206 LYS A O 1
ATOM 1684 N N . ASN A 1 207 ? -20.314 0.065 24.874 1.00 94.31 207 ASN A N 1
ATOM 1685 C CA . ASN A 1 207 ? -20.338 0.480 23.475 1.00 94.31 207 ASN A CA 1
ATOM 1686 C C . ASN A 1 207 ? -18.927 0.507 22.873 1.00 94.31 207 ASN A C 1
ATOM 1688 O O . ASN A 1 207 ? -18.737 0.006 21.766 1.00 94.31 207 ASN A O 1
ATOM 1692 N N . TYR A 1 208 ? -17.938 1.026 23.607 1.00 93.50 208 TYR A N 1
ATOM 1693 C CA . TYR A 1 208 ? -16.528 0.981 23.221 1.00 93.50 208 TYR A CA 1
ATOM 1694 C C . TYR A 1 208 ? -16.085 -0.454 22.920 1.00 93.50 208 TYR A C 1
ATOM 1696 O O . TYR A 1 208 ? -15.533 -0.703 21.850 1.00 93.50 208 TYR A O 1
ATOM 1704 N N . ASP A 1 209 ? -16.407 -1.410 23.795 1.00 92.69 209 ASP A N 1
ATOM 1705 C CA . ASP A 1 209 ? -16.075 -2.825 23.610 1.00 92.69 209 ASP A CA 1
ATOM 1706 C C . ASP A 1 209 ? -16.685 -3.391 22.320 1.00 92.69 209 ASP A C 1
ATOM 1708 O O . ASP A 1 209 ? -16.046 -4.179 21.621 1.00 92.69 209 ASP A O 1
ATOM 1712 N N . ALA A 1 210 ? -17.898 -2.966 21.951 1.00 94.88 210 ALA A N 1
ATOM 1713 C CA . ALA A 1 210 ? -18.531 -3.374 20.699 1.00 94.88 210 ALA A CA 1
ATOM 1714 C C . ALA A 1 210 ? -17.787 -2.831 19.464 1.00 94.88 210 ALA A C 1
ATOM 1716 O O . ALA A 1 210 ? -17.528 -3.588 18.523 1.00 94.88 210 ALA A O 1
ATOM 1717 N N . TYR A 1 211 ? -17.396 -1.551 19.469 1.00 93.81 211 TYR A N 1
ATOM 1718 C CA . TYR A 1 211 ? -16.570 -0.973 18.400 1.00 93.81 211 TYR A CA 1
ATOM 1719 C C . TYR A 1 211 ? -15.187 -1.627 18.338 1.00 93.81 211 TYR A C 1
ATOM 1721 O O . TYR A 1 211 ? -14.701 -1.947 17.251 1.00 93.81 211 TYR A O 1
ATOM 1729 N N . TYR A 1 212 ? -14.579 -1.881 19.496 1.00 91.88 212 TYR A N 1
ATOM 1730 C CA . TYR A 1 212 ? -13.284 -2.538 19.603 1.00 91.88 212 TYR A CA 1
ATOM 1731 C C . TYR A 1 212 ? -13.333 -3.966 19.053 1.00 91.88 212 TYR A C 1
ATOM 1733 O O . TYR A 1 212 ? -12.432 -4.375 18.324 1.00 91.88 212 TYR A O 1
ATOM 1741 N N . LEU A 1 213 ? -14.404 -4.716 19.326 1.00 93.12 213 LEU A N 1
ATOM 1742 C CA . LEU A 1 213 ? -14.597 -6.066 18.797 1.00 93.12 213 LEU A CA 1
ATOM 1743 C C . LEU A 1 213 ? -14.693 -6.078 17.263 1.00 93.12 213 LEU A C 1
ATOM 1745 O O . LEU A 1 213 ? -14.113 -6.956 16.623 1.00 93.12 213 LEU A O 1
ATOM 1749 N N . ASN A 1 214 ? -15.408 -5.119 16.667 1.00 93.38 214 ASN A N 1
ATOM 1750 C CA . ASN A 1 214 ? -15.514 -4.997 15.209 1.00 93.38 214 ASN A CA 1
ATOM 1751 C C . ASN A 1 214 ? -14.153 -4.677 14.584 1.00 93.38 214 ASN A C 1
ATOM 1753 O O . ASN A 1 214 ? -13.704 -5.402 13.698 1.00 93.38 214 ASN A O 1
ATOM 1757 N N . TYR A 1 215 ? -13.455 -3.679 15.133 1.00 91.19 215 TYR A N 1
ATOM 1758 C CA . TYR A 1 215 ? -12.076 -3.361 14.768 1.00 91.19 215 TYR A CA 1
ATOM 1759 C C . TYR A 1 215 ? -11.150 -4.581 14.882 1.00 91.19 215 TYR A C 1
ATOM 1761 O O . TYR A 1 215 ? -10.386 -4.883 13.967 1.00 91.19 215 TYR A O 1
ATOM 1769 N N . ARG A 1 216 ? -11.236 -5.344 15.976 1.00 88.94 216 ARG A N 1
ATOM 1770 C CA . ARG A 1 216 ? -10.399 -6.532 16.178 1.00 88.94 216 ARG A CA 1
ATOM 1771 C C . ARG A 1 216 ? -10.637 -7.581 15.094 1.00 88.94 216 ARG A C 1
ATOM 1773 O O . ARG A 1 216 ? -9.679 -8.112 14.53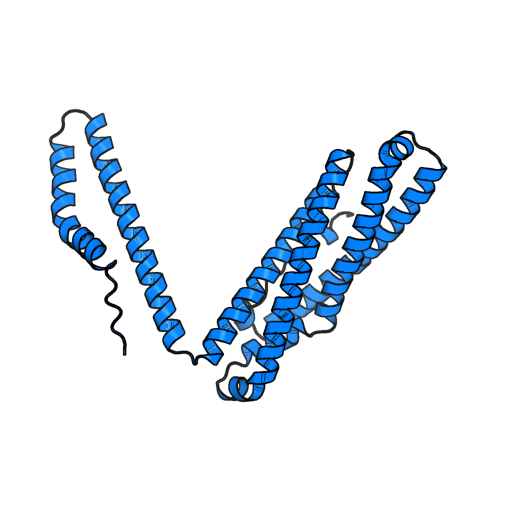7 1.00 88.94 216 ARG A O 1
ATOM 1780 N N . ARG A 1 217 ? -11.904 -7.849 14.768 1.00 91.56 217 ARG A N 1
ATOM 1781 C CA . ARG A 1 217 ? -12.287 -8.803 13.718 1.00 91.56 217 ARG A CA 1
ATOM 1782 C C . ARG A 1 217 ? -11.784 -8.375 12.341 1.00 91.56 217 ARG A C 1
ATOM 1784 O O . ARG A 1 217 ? -11.337 -9.231 11.576 1.00 91.56 217 ARG A O 1
ATOM 1791 N N . SER A 1 218 ? -11.840 -7.085 12.011 1.00 91.81 218 SER A N 1
ATOM 1792 C CA . SER A 1 218 ? -11.336 -6.597 10.725 1.00 91.81 218 SER A CA 1
ATOM 1793 C C . SER A 1 218 ? -9.813 -6.618 10.643 1.00 91.81 218 SER A C 1
ATOM 1795 O O . SER A 1 218 ? -9.290 -6.999 9.597 1.00 91.81 218 SER A O 1
ATOM 1797 N N . VAL A 1 219 ? -9.100 -6.352 11.744 1.00 88.62 219 VAL A N 1
ATOM 1798 C CA . VAL A 1 219 ? -7.645 -6.577 11.841 1.00 88.62 219 VAL A CA 1
ATOM 1799 C C . VAL A 1 219 ? -7.290 -8.035 11.545 1.00 88.62 219 VAL A C 1
ATOM 1801 O O . VAL A 1 219 ? -6.430 -8.295 10.703 1.00 88.62 219 VAL A O 1
ATOM 1804 N N . ASP A 1 220 ? -7.960 -8.995 12.189 1.00 88.06 220 ASP A N 1
ATOM 1805 C CA . ASP A 1 220 ? -7.672 -10.423 11.994 1.00 88.06 220 ASP A CA 1
ATOM 1806 C C . ASP A 1 220 ? -7.946 -10.863 10.549 1.00 88.06 220 ASP A C 1
ATOM 1808 O O . ASP A 1 220 ? -7.133 -11.555 9.925 1.00 88.06 220 ASP A O 1
ATOM 1812 N N . ARG A 1 221 ? -9.063 -10.403 9.972 1.00 90.75 221 ARG A N 1
ATOM 1813 C CA . ARG A 1 221 ? -9.402 -10.662 8.569 1.00 90.75 221 ARG A CA 1
ATOM 1814 C C . ARG A 1 221 ? -8.375 -10.056 7.614 1.00 90.75 221 ARG A C 1
ATOM 1816 O O . ARG A 1 221 ? -7.949 -10.728 6.674 1.00 90.75 221 ARG A O 1
ATOM 1823 N N . TYR A 1 222 ? -7.975 -8.808 7.839 1.00 90.44 222 TYR A N 1
ATOM 1824 C CA . TYR A 1 222 ? -6.986 -8.125 7.011 1.00 90.44 222 TYR A CA 1
ATOM 1825 C C . TYR A 1 222 ? -5.612 -8.807 7.094 1.00 90.44 222 TYR A C 1
ATOM 1827 O O . TYR A 1 222 ? -4.974 -9.032 6.066 1.00 90.44 222 TYR A O 1
ATOM 1835 N N . SER A 1 223 ? -5.195 -9.239 8.286 1.00 87.12 223 SER A N 1
ATOM 1836 C CA . SER A 1 223 ? -3.950 -9.989 8.501 1.00 87.12 223 SER A CA 1
ATOM 1837 C C . SER A 1 223 ? -3.920 -11.318 7.729 1.00 87.12 223 SER A C 1
ATOM 1839 O O . SER A 1 223 ? -2.933 -11.646 7.054 1.00 87.12 223 SER A O 1
ATOM 1841 N N . LEU A 1 224 ? -5.036 -12.058 7.731 1.00 89.31 224 LEU A N 1
ATOM 1842 C CA . LEU A 1 224 ? -5.183 -13.277 6.932 1.00 89.31 224 LEU A CA 1
ATOM 1843 C C . LEU A 1 224 ? -5.025 -12.992 5.430 1.00 89.31 224 LEU A C 1
ATOM 1845 O O . LEU A 1 224 ? -4.289 -13.701 4.740 1.00 89.31 224 LEU A O 1
ATOM 1849 N N . LEU A 1 225 ? -5.684 -11.945 4.927 1.00 91.38 225 LEU A N 1
ATOM 1850 C CA . LEU A 1 225 ? -5.606 -11.542 3.520 1.00 91.38 225 LEU A CA 1
ATOM 1851 C C . LEU A 1 225 ? -4.195 -11.083 3.131 1.00 91.38 225 LEU A C 1
ATOM 1853 O O . LEU A 1 225 ? -3.707 -11.452 2.065 1.00 91.38 225 LEU A O 1
ATOM 1857 N N . CYS A 1 226 ? -3.505 -10.351 4.008 1.00 87.88 226 CYS A N 1
ATOM 1858 C CA . CYS A 1 226 ? -2.108 -9.963 3.818 1.00 87.88 226 CYS A CA 1
ATOM 1859 C C . CYS A 1 226 ? -1.211 -11.202 3.665 1.00 87.88 226 CYS A C 1
ATOM 1861 O O . CYS A 1 226 ? -0.442 -11.317 2.710 1.00 87.88 226 CYS A O 1
ATOM 1863 N N . THR A 1 227 ? -1.387 -12.198 4.537 1.00 87.69 227 THR A N 1
ATOM 1864 C CA . THR A 1 227 ? -0.649 -13.468 4.460 1.00 87.69 227 THR A CA 1
ATOM 1865 C C . THR A 1 227 ? -0.903 -14.197 3.140 1.00 87.69 227 THR A C 1
ATOM 1867 O O . THR A 1 227 ? 0.032 -14.716 2.524 1.00 87.69 227 THR A O 1
ATOM 1870 N N . GLN A 1 228 ? -2.156 -14.243 2.682 1.00 90.75 228 GLN A N 1
ATOM 1871 C CA . GLN A 1 228 ? -2.513 -14.852 1.398 1.00 90.75 228 GLN A CA 1
ATOM 1872 C C . GLN A 1 228 ? -1.880 -14.100 0.221 1.00 90.75 228 GLN A C 1
ATOM 1874 O O . GLN A 1 228 ? -1.283 -14.738 -0.648 1.00 90.75 228 GLN A O 1
ATOM 1879 N N . ARG A 1 229 ? -1.929 -12.761 0.228 1.00 91.00 229 ARG A N 1
ATOM 1880 C CA . ARG A 1 229 ? -1.294 -11.898 -0.779 1.00 91.00 229 ARG A CA 1
ATOM 1881 C C . ARG A 1 229 ? 0.209 -12.142 -0.861 1.00 91.00 229 ARG A C 1
ATOM 1883 O O . ARG A 1 229 ? 0.725 -12.336 -1.956 1.00 91.00 229 ARG A O 1
ATOM 1890 N N . ILE A 1 230 ? 0.907 -12.185 0.276 1.00 88.75 230 ILE A N 1
ATOM 1891 C CA . ILE A 1 230 ? 2.357 -12.432 0.334 1.00 88.75 230 ILE A CA 1
ATOM 1892 C C . ILE A 1 230 ? 2.696 -13.825 -0.209 1.00 88.75 230 ILE A C 1
ATOM 1894 O O . ILE A 1 230 ? 3.623 -13.963 -1.005 1.00 88.75 230 ILE A O 1
ATOM 1898 N N . LYS A 1 231 ? 1.946 -14.865 0.185 1.00 89.94 231 LYS A N 1
ATOM 1899 C CA . LYS A 1 231 ? 2.149 -16.232 -0.329 1.00 89.94 231 LYS A CA 1
ATOM 1900 C C . LYS A 1 231 ? 1.949 -16.302 -1.842 1.00 89.94 231 LYS A C 1
ATOM 1902 O O . LYS A 1 231 ? 2.758 -16.917 -2.533 1.00 89.94 231 LYS A O 1
ATOM 1907 N N . PHE A 1 232 ? 0.903 -15.653 -2.347 1.00 91.19 232 PHE A N 1
ATOM 1908 C CA . PHE A 1 232 ? 0.637 -15.562 -3.779 1.00 91.19 232 PHE A CA 1
ATOM 1909 C C . PHE A 1 232 ? 1.763 -14.828 -4.515 1.00 91.19 232 PHE A C 1
ATOM 1911 O O . PHE A 1 232 ? 2.314 -15.364 -5.474 1.00 91.19 232 PHE A O 1
ATOM 1918 N N . GLN A 1 233 ? 2.167 -13.656 -4.019 1.00 89.75 233 GLN A N 1
ATOM 1919 C CA . GLN A 1 233 ? 3.255 -12.866 -4.590 1.00 89.75 233 GLN A CA 1
ATOM 1920 C C . GLN A 1 233 ? 4.568 -13.656 -4.636 1.00 89.75 233 GLN A C 1
ATOM 1922 O O . GLN A 1 233 ? 5.246 -13.664 -5.660 1.00 89.75 233 GLN A O 1
ATOM 1927 N N . ARG A 1 234 ? 4.906 -14.375 -3.559 1.00 88.75 234 ARG A N 1
ATOM 1928 C CA . ARG A 1 234 ? 6.093 -15.236 -3.511 1.00 88.75 234 ARG A CA 1
ATOM 1929 C C . ARG A 1 234 ? 6.029 -16.343 -4.560 1.00 88.75 234 ARG A C 1
ATOM 1931 O O . ARG A 1 234 ? 6.983 -16.511 -5.308 1.00 88.75 234 ARG A O 1
ATOM 1938 N N . SER A 1 235 ? 4.900 -17.047 -4.661 1.00 90.25 235 SER A N 1
ATOM 1939 C CA . SER A 1 235 ? 4.720 -18.097 -5.673 1.00 90.25 235 SER A CA 1
ATOM 1940 C C . SER A 1 235 ? 4.828 -17.558 -7.102 1.00 90.25 235 SER A C 1
ATOM 1942 O O . SER A 1 235 ? 5.329 -18.261 -7.981 1.00 90.25 235 SER A O 1
ATOM 1944 N N . LEU A 1 236 ? 4.364 -16.330 -7.346 1.00 89.50 236 LEU A N 1
ATOM 1945 C CA . LEU A 1 236 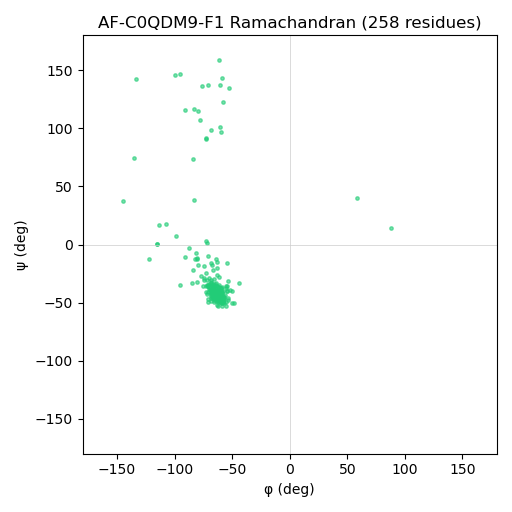? 4.489 -15.681 -8.646 1.00 89.50 236 LEU A CA 1
ATOM 1946 C C . LEU A 1 236 ? 5.955 -15.352 -8.962 1.00 89.50 236 LEU A C 1
ATOM 1948 O O . LEU A 1 236 ? 6.423 -15.668 -10.053 1.00 89.50 236 LEU A O 1
ATOM 1952 N N . LEU A 1 237 ? 6.690 -14.790 -7.999 1.00 89.25 237 LEU A N 1
ATOM 1953 C CA . LEU A 1 237 ? 8.108 -14.445 -8.145 1.00 89.25 237 LEU A CA 1
ATOM 1954 C C . LEU A 1 237 ? 9.015 -15.675 -8.292 1.00 89.25 237 LEU A C 1
ATOM 1956 O O . LEU A 1 237 ? 9.980 -15.628 -9.045 1.00 89.25 237 LEU A O 1
ATOM 1960 N N . GLU A 1 238 ? 8.689 -16.796 -7.644 1.00 89.19 238 GLU A N 1
ATOM 1961 C CA . GLU A 1 238 ? 9.399 -18.069 -7.840 1.00 89.19 238 GLU A CA 1
ATOM 1962 C C . GLU A 1 238 ? 9.276 -18.580 -9.285 1.00 89.19 238 GLU A C 1
ATOM 1964 O O . GLU A 1 238 ? 10.229 -19.131 -9.834 1.00 89.19 238 GLU A O 1
ATOM 1969 N N . LYS A 1 239 ? 8.113 -18.380 -9.917 1.00 88.12 239 LYS A N 1
ATOM 1970 C CA . LYS A 1 239 ? 7.868 -18.768 -11.315 1.00 88.12 239 LYS A CA 1
ATOM 1971 C C . LYS A 1 239 ? 8.423 -17.751 -12.313 1.00 88.12 239 LYS A C 1
ATOM 1973 O O . LYS A 1 239 ? 8.839 -18.133 -13.404 1.00 88.12 239 LYS A O 1
ATOM 1978 N N . HIS A 1 240 ? 8.425 -16.474 -11.941 1.00 86.44 240 HIS A N 1
ATOM 1979 C CA . HIS A 1 240 ? 8.798 -15.350 -12.795 1.00 86.44 240 HIS A CA 1
ATOM 1980 C C . HIS A 1 240 ? 9.717 -14.371 -12.038 1.00 86.44 240 HIS A C 1
ATOM 1982 O O . HIS A 1 240 ? 9.290 -13.273 -11.672 1.00 86.44 240 HIS A O 1
ATOM 1988 N N . PRO A 1 241 ? 10.998 -14.723 -11.816 1.00 84.25 241 PRO A N 1
ATOM 1989 C CA . PRO A 1 241 ? 11.913 -13.904 -11.014 1.00 84.25 241 PRO A CA 1
ATOM 1990 C C . PRO A 1 241 ? 12.183 -12.522 -11.631 1.00 84.25 241 PRO A C 1
ATOM 1992 O O . PRO A 1 241 ? 12.436 -11.558 -10.917 1.00 84.25 241 PRO A O 1
ATOM 1995 N N . GLY A 1 242 ? 12.053 -12.384 -12.957 1.00 79.81 242 GLY A N 1
ATOM 1996 C CA . GLY A 1 242 ? 12.197 -11.105 -13.663 1.00 79.81 242 GLY A CA 1
ATOM 1997 C C . GLY A 1 242 ? 11.153 -10.037 -13.301 1.00 79.81 242 GLY A C 1
ATOM 1998 O O . GLY A 1 242 ? 11.349 -8.869 -13.646 1.00 79.81 242 GLY A O 1
ATOM 1999 N N . LEU A 1 243 ? 10.078 -10.413 -12.592 1.00 82.06 243 LEU A N 1
ATOM 2000 C CA . LEU A 1 243 ? 9.028 -9.501 -12.125 1.00 82.06 243 LEU A CA 1
ATOM 2001 C C . LEU A 1 243 ? 9.384 -8.762 -10.834 1.00 82.06 243 LEU A C 1
ATOM 2003 O O . LEU A 1 243 ? 8.703 -7.800 -10.491 1.00 82.06 243 LEU A O 1
ATOM 2007 N N . GLU A 1 244 ? 10.438 -9.173 -10.120 1.00 80.19 244 GLU A N 1
ATOM 2008 C CA . GLU A 1 244 ? 10.821 -8.571 -8.834 1.00 80.19 244 GLU A CA 1
ATOM 2009 C C . GLU A 1 244 ? 11.026 -7.054 -8.938 1.00 80.19 244 GLU A C 1
ATOM 2011 O O . GLU A 1 244 ? 10.635 -6.310 -8.049 1.00 80.19 244 GLU A O 1
ATOM 2016 N N . ARG A 1 245 ? 11.552 -6.583 -10.073 1.00 74.44 245 ARG A N 1
ATOM 2017 C CA . ARG A 1 245 ? 11.779 -5.157 -10.361 1.00 74.44 245 ARG A CA 1
ATOM 2018 C C . ARG A 1 245 ? 10.508 -4.329 -10.599 1.00 74.44 245 ARG A C 1
ATOM 2020 O O . ARG A 1 245 ? 10.620 -3.115 -10.723 1.00 74.44 245 ARG A O 1
ATOM 2027 N N . TYR A 1 246 ? 9.347 -4.969 -10.731 1.00 71.69 246 TYR A N 1
ATOM 2028 C CA . TYR A 1 246 ? 8.077 -4.314 -11.066 1.00 71.69 246 TYR A CA 1
ATOM 2029 C C . TYR A 1 246 ? 6.972 -4.541 -10.033 1.00 71.69 246 TYR A C 1
ATOM 2031 O O . TYR A 1 246 ? 5.933 -3.885 -10.085 1.00 71.69 246 TYR A O 1
ATOM 2039 N N . LEU A 1 247 ? 7.174 -5.477 -9.107 1.00 78.19 247 LEU A N 1
ATOM 2040 C CA . LEU A 1 247 ? 6.259 -5.725 -8.004 1.00 78.19 247 LEU A CA 1
ATOM 2041 C C . LEU A 1 247 ? 6.789 -5.042 -6.738 1.00 78.19 247 LEU A C 1
ATOM 2043 O O . LEU A 1 247 ? 8.000 -4.978 -6.532 1.00 78.19 247 LEU A O 1
ATOM 2047 N N . PRO A 1 248 ? 5.902 -4.540 -5.862 1.00 72.38 248 PRO A N 1
ATOM 2048 C CA . PRO A 1 248 ? 6.324 -3.941 -4.601 1.00 72.38 248 PRO A CA 1
ATOM 2049 C C . PRO A 1 248 ? 7.108 -4.958 -3.768 1.00 72.38 248 PRO A C 1
ATOM 2051 O O . PRO A 1 248 ? 6.759 -6.142 -3.734 1.00 72.38 248 PRO A O 1
ATOM 2054 N N . THR A 1 249 ? 8.133 -4.507 -3.046 1.00 68.81 249 THR A N 1
ATOM 2055 C CA . THR A 1 249 ? 8.861 -5.362 -2.102 1.00 68.81 249 THR A CA 1
ATOM 2056 C C . THR A 1 249 ? 7.870 -6.026 -1.147 1.00 68.81 249 THR A C 1
ATOM 2058 O O . THR A 1 249 ? 6.966 -5.369 -0.633 1.00 68.81 249 THR A O 1
ATOM 2061 N N . MET A 1 250 ? 8.014 -7.333 -0.903 1.00 65.94 250 MET A N 1
ATOM 2062 C CA . MET A 1 250 ? 7.140 -8.049 0.028 1.00 65.94 250 MET A CA 1
ATOM 2063 C C . MET A 1 250 ? 7.261 -7.442 1.426 1.00 65.94 250 MET A C 1
ATOM 2065 O O . MET A 1 250 ? 8.205 -7.718 2.164 1.00 65.94 250 MET A O 1
ATOM 2069 N N . ILE A 1 251 ? 6.287 -6.624 1.800 1.00 58.94 251 ILE A N 1
ATOM 2070 C CA . ILE A 1 251 ? 6.171 -6.133 3.160 1.00 58.94 251 ILE A CA 1
ATOM 2071 C C . ILE A 1 251 ? 5.528 -7.219 4.004 1.00 58.94 251 ILE A C 1
ATOM 2073 O O . ILE A 1 251 ? 4.365 -7.565 3.824 1.00 58.94 251 ILE A O 1
ATOM 2077 N N . GLN A 1 252 ? 6.299 -7.735 4.955 1.00 55.09 252 GLN A N 1
ATOM 2078 C CA . GLN A 1 252 ? 5.730 -8.350 6.141 1.00 55.09 252 GLN A CA 1
ATOM 2079 C C . GLN A 1 252 ? 5.305 -7.208 7.056 1.00 55.09 252 GLN A C 1
ATOM 2081 O O . GLN A 1 252 ? 6.150 -6.485 7.583 1.00 55.09 252 GLN A O 1
ATOM 2086 N N . THR A 1 253 ? 4.000 -6.984 7.167 1.00 53.34 253 THR A N 1
ATOM 2087 C CA . THR A 1 253 ? 3.468 -6.109 8.205 1.00 53.34 253 THR A CA 1
ATOM 2088 C C . THR A 1 253 ? 3.606 -6.813 9.552 1.00 53.34 253 THR A C 1
ATOM 2090 O O . THR A 1 253 ? 3.330 -8.011 9.677 1.00 53.34 253 THR A O 1
ATOM 2093 N N . ASP A 1 254 ? 4.021 -6.073 10.580 1.00 53.19 254 ASP A N 1
ATOM 2094 C CA . ASP A 1 254 ? 4.086 -6.585 11.953 1.00 53.19 254 ASP A CA 1
ATOM 2095 C C . ASP A 1 254 ? 2.682 -6.738 12.564 1.00 53.19 254 ASP A C 1
ATOM 2097 O O . ASP A 1 254 ? 2.564 -7.164 13.711 1.00 53.19 254 ASP A O 1
ATOM 2101 N N . PHE A 1 255 ? 1.605 -6.474 11.807 1.00 51.44 255 PHE A N 1
ATOM 2102 C CA . PHE A 1 255 ? 0.237 -6.912 12.129 1.00 51.44 255 PHE A CA 1
ATOM 2103 C C . PHE A 1 255 ? 0.178 -8.369 12.609 1.00 51.44 255 PHE A C 1
ATOM 2105 O O . PHE A 1 255 ? -0.641 -8.694 13.466 1.00 51.44 255 PHE A O 1
ATOM 2112 N N . LEU A 1 256 ? 1.062 -9.230 12.095 1.00 43.47 256 LEU A N 1
ATOM 2113 C CA . LEU A 1 256 ? 1.197 -10.629 12.511 1.00 43.47 256 LEU A CA 1
ATOM 2114 C C . LEU A 1 256 ? 1.710 -10.811 13.951 1.00 43.47 256 LEU A C 1
ATOM 2116 O O . LEU A 1 256 ? 1.480 -11.861 14.536 1.00 43.47 256 LEU A O 1
ATOM 2120 N N . LYS A 1 257 ? 2.391 -9.812 14.519 1.00 40.41 257 LYS A N 1
ATOM 2121 C CA . LYS A 1 257 ? 3.103 -9.881 15.806 1.00 40.41 257 LYS A CA 1
ATOM 2122 C C . LYS A 1 257 ? 2.540 -8.985 16.899 1.00 40.41 257 LYS A C 1
ATOM 2124 O O . LYS A 1 257 ? 3.099 -8.955 17.988 1.00 40.41 257 LYS A O 1
ATOM 2129 N N . VAL A 1 258 ? 1.468 -8.230 16.653 1.00 41.34 258 VAL A N 1
ATOM 2130 C CA . VAL A 1 258 ? 0.941 -7.326 17.694 1.00 41.34 258 VAL A CA 1
ATOM 2131 C C . VAL A 1 258 ? 0.444 -8.108 18.925 1.00 41.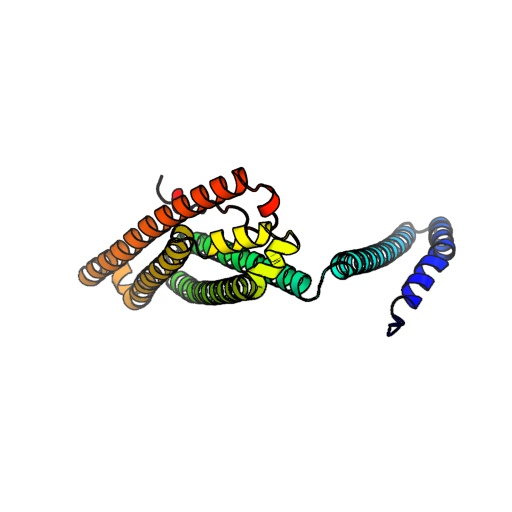34 258 VAL A C 1
ATOM 2133 O O . VAL A 1 258 ? 0.312 -7.503 19.981 1.00 41.34 258 VAL A O 1
ATOM 2136 N N . TRP A 1 259 ? 0.240 -9.433 18.831 1.00 41.91 259 TRP A N 1
ATOM 2137 C CA . TRP A 1 259 ? -0.295 -10.246 19.933 1.00 41.91 259 TRP A CA 1
ATOM 2138 C C . TRP A 1 259 ? 0.271 -11.683 20.034 1.00 41.91 259 TRP A C 1
ATOM 2140 O O . TRP A 1 259 ? -0.486 -12.596 20.366 1.00 41.91 259 TRP A O 1
ATOM 2150 N N . GLU A 1 260 ? 1.568 -11.888 19.753 1.00 28.20 260 GLU A N 1
ATOM 2151 C CA . GLU A 1 260 ? 2.334 -13.003 20.365 1.00 28.20 260 GLU A CA 1
ATOM 2152 C C . GLU A 1 260 ? 2.915 -12.566 21.716 1.00 28.20 260 GLU A C 1
ATOM 2154 O O . GLU A 1 260 ? 3.409 -11.416 21.795 1.00 28.20 260 GLU A O 1
#

Nearest PDB structures (foldseek):
  8i21-assembly1_B  TM=2.794E-01  e=3.726E+00  Saccharomyces cerevisiae S288C
  8wjo-assembly1_B  TM=1.987E-01  e=3.726E+00  Saccharomyces cerevisiae S288C

Sequence (260 aa):
MPVIQNKGQLWAVIVVLFAPVTAPYFFIRANSESSLKKKIVLVTVFYLCFFIVCTGEFYLFSKEKAYLAMARHTPEERQMIQMSEELMASTIALDEAIKELESMSKVISKRTAIGEALSFIGIVQVKIIRNKNDVERFTSFIQYYKASLEKEGFRDFLFIEDFFINPIVTAYLKGLEEYLADFKSLLNYTFDNFEYIDAKSPLELKNYDAYYLNYRRSVDRYSLLCTQRIKFQRSLLEKHPGLERYLPTMIQTDFLKVWE

Radius of gyration: 27.68 Å; Cα contacts (8 Å, |Δi|>4): 156; chains: 1; bounding box: 75×49×70 Å

Mean predicted aligned error: 12.24 Å

Foldseek 3Di:
DDPPPPPVVVVLVVCVVCCVVVVVVLVVVLVPDPDPVVSVVSVVVNVVVVVVSVVVVVVVVVVVVVVVVLVVDDPLRNVLVVLLVQLQVLVQVLVVLVLVLVVLVVPPPDLVSLVVSLVSLVVSVVSLVSNVVSLVVNLVSCVVCVVVCVVVVVVLSVLVNCLCPPPLNVQLSVLVVQLSVLSSVLSVLCNVCVVCVVVVPVVSVVVSVVSVVSNVVSLVSNLVSLVVSLVVVVVSCVVPVVCPVRHHDNDDRCSVVPPD

Solvent-accessible surface area (backbone atoms only — not comparable to full-atom values): 14213 Å² total; per-residue (Å²): 135,85,82,78,77,60,78,73,51,61,60,53,52,49,52,64,69,45,42,79,63,49,51,56,50,52,54,51,52,34,67,72,49,90,51,69,69,58,30,50,52,50,52,52,52,50,51,52,54,49,51,55,50,53,51,50,50,51,51,51,52,50,51,49,52,50,49,59,60,52,68,76,45,55,76,66,54,47,51,51,54,51,40,45,51,53,34,30,51,35,45,43,57,34,55,52,44,51,54,50,51,56,62,54,68,76,61,69,85,44,67,67,49,39,53,52,48,55,55,47,50,54,55,46,51,53,32,50,53,51,31,51,52,36,46,52,54,41,42,54,49,48,65,74,43,40,75,59,37,60,74,74,66,49,54,69,58,55,54,53,42,55,49,63,72,27,69,54,44,47,49,30,58,52,30,49,52,52,27,52,51,33,43,48,52,33,42,51,54,46,57,77,40,40,70,45,45,75,70,62,34,69,70,50,43,56,52,49,51,54,34,48,50,50,27,51,52,30,48,55,52,29,47,54,30,48,53,50,35,52,53,50,52,50,57,48,37,75,77,39,62,87,46,58,89,60,47,60,79,88,75,81,66,62,78,82,56,79,82,115

Organism: Desulforapulum autotrophicum (strain ATCC 43914 / DSM 3382 / VKM B-1955 / HRM2) (NCBI:txid177437)

pLDDT: mean 80.65, std 15.09, range [28.2, 96.38]